Protein AF-A0A966DQ21-F1 (afdb_monomer)

Sequence (243 aa):
MKRRDITISKALYLSGLSLMLLGLPTSRFLMSISQFLLLGAWVIYGIEQIAASGIKPGLMWPLRVVENRFGCFFRQREAIIFILIFLLHGIGLLWTSDLPFGLHDLRIKLPLLLLPIVFSTLPALNQKTFNTLLFIYLFALLAASAECIYILFTENITDIRDISTHISHVRLALNFVAGIFFGGYYLFSGKATLSRWQRIVAGLLSGWFLFFLIFMKSPTGIIVFILTTTILFFIYALKIQQT

Radius of gyration: 21.16 Å; Cα contacts (8 Å, |Δi|>4): 215; chains: 1; bounding box: 54×44×58 Å

Secondary structure (DSSP, 8-state):
------HHHHHHHHHHHHHHHHHHHH-HHHHHHHHHHHHHHHHHHHHHHHHHTTPPP-TTHHHHHHHHHHHHHTT-HHHHHHHHHHHHHHHHGGG-S-HHHHHHHHHHHGGGGHHHHHHHHSPPPPHHHHHHHHHHHHHHHHHHHHHHHHHHHHS--SSGGGG-SSS-HHHHHHHHHHHHHHHHHHHH-TT----HHHHHHHHHHHHHHHHHHHHTT-HHHHHHHHHHHHHHHHHHHHHHHT-

Solvent-accessible surface area (backbone atoms only — not comparable to full-atom values): 13153 Å² total; per-residue (Å²): 133,84,76,74,77,58,63,65,30,51,49,34,35,52,50,14,50,45,36,30,36,37,10,73,50,47,26,66,67,43,32,51,55,14,52,53,35,37,50,49,16,50,53,46,41,35,50,52,53,42,53,72,70,69,56,74,89,54,92,63,42,67,58,50,36,50,51,56,50,51,56,55,37,76,70,36,70,70,40,47,53,58,49,50,57,53,48,50,55,57,58,51,49,79,77,49,90,57,55,72,61,50,54,51,53,49,60,69,50,53,68,61,56,49,53,47,53,45,69,66,65,45,83,82,78,53,71,68,59,49,52,52,43,51,50,47,29,49,51,23,45,50,51,37,53,50,51,32,52,52,43,62,76,73,47,94,73,91,52,74,58,65,45,44,78,62,45,54,47,66,60,44,26,46,46,28,45,51,40,28,53,59,19,44,46,50,68,72,38,88,82,54,94,62,56,75,65,57,34,50,52,30,44,53,51,18,54,51,29,53,51,49,41,60,71,51,68,40,64,69,28,53,51,52,43,53,52,52,52,52,52,53,48,50,55,52,56,55,51,60,77,75,109

Structure (mmCIF, N/CA/C/O backbone):
data_AF-A0A966DQ21-F1
#
_entry.id   AF-A0A966DQ21-F1
#
loop_
_atom_site.group_PDB
_atom_site.id
_atom_site.type_symbol
_atom_site.label_atom_id
_atom_site.label_alt_id
_atom_site.label_comp_id
_atom_site.label_asym_id
_atom_site.label_entity_id
_atom_site.label_seq_id
_atom_site.pdbx_PDB_ins_code
_atom_site.Cartn_x
_atom_site.Cartn_y
_atom_site.Cartn_z
_atom_site.occupancy
_atom_site.B_iso_or_equiv
_atom_site.auth_seq_id
_atom_site.auth_comp_id
_atom_site.auth_asym_id
_atom_site.auth_atom_id
_atom_site.pdbx_PDB_model_num
ATOM 1 N N . MET A 1 1 ? -26.097 9.821 15.724 1.00 35.94 1 MET A N 1
ATOM 2 C CA . MET A 1 1 ? -24.934 10.117 16.593 1.00 35.94 1 MET A CA 1
ATOM 3 C C . MET A 1 1 ? -23.742 10.480 15.710 1.00 35.94 1 MET A C 1
ATOM 5 O O . MET A 1 1 ? -23.156 9.606 15.083 1.00 35.94 1 MET A O 1
ATOM 9 N N . LYS A 1 2 ? -23.469 11.777 15.536 1.00 36.12 2 LYS A N 1
ATOM 10 C CA . LYS A 1 2 ? -22.462 12.302 14.600 1.00 36.12 2 LYS A CA 1
ATOM 11 C C . LYS A 1 2 ? -21.068 12.007 15.174 1.00 36.12 2 LYS A C 1
ATOM 13 O O . LYS A 1 2 ? -20.626 12.715 16.072 1.00 36.12 2 LYS A O 1
ATOM 18 N N . ARG A 1 3 ? -20.428 10.917 14.719 1.00 49.62 3 ARG A N 1
ATOM 19 C CA . ARG A 1 3 ? -19.008 10.607 14.977 1.00 49.62 3 ARG A CA 1
ATOM 20 C C . ARG A 1 3 ? -18.228 11.878 14.641 1.00 49.62 3 ARG A C 1
ATOM 22 O O . ARG A 1 3 ? -18.167 12.234 13.469 1.00 49.62 3 ARG A O 1
ATOM 29 N N . ARG A 1 4 ? -17.719 12.606 15.643 1.00 46.94 4 ARG A N 1
ATOM 30 C CA . ARG A 1 4 ? -16.747 13.676 15.393 1.00 46.94 4 ARG A CA 1
ATOM 31 C C . ARG A 1 4 ? -15.611 13.021 14.626 1.00 46.94 4 ARG A C 1
ATOM 33 O O . ARG A 1 4 ? -14.995 12.100 15.151 1.00 46.94 4 ARG A O 1
ATOM 40 N N . ASP A 1 5 ? -15.435 13.430 13.373 1.00 53.59 5 ASP A N 1
ATOM 41 C CA . ASP A 1 5 ? -14.286 13.071 12.556 1.00 53.59 5 ASP A CA 1
ATOM 42 C C . ASP A 1 5 ? -13.044 13.350 13.382 1.00 53.59 5 ASP A C 1
ATOM 44 O O . ASP A 1 5 ? -12.759 14.499 13.720 1.00 53.59 5 ASP A O 1
ATOM 48 N N . ILE A 1 6 ? -12.359 12.287 13.777 1.00 56.72 6 ILE A N 1
ATOM 49 C CA . ILE A 1 6 ? -11.185 12.439 14.599 1.00 56.72 6 ILE A CA 1
ATOM 50 C C . ILE A 1 6 ? -10.039 12.784 13.653 1.00 56.72 6 ILE A C 1
ATOM 52 O O . ILE A 1 6 ? -9.584 11.967 12.851 1.00 56.72 6 ILE A O 1
ATOM 56 N N . THR A 1 7 ? -9.709 14.073 13.627 1.00 73.12 7 THR A N 1
ATOM 57 C CA . THR A 1 7 ? -8.974 14.703 12.527 1.00 73.12 7 THR A CA 1
ATOM 58 C C . THR A 1 7 ? -7.549 14.168 12.389 1.00 73.12 7 THR A C 1
ATOM 60 O O . THR A 1 7 ? -7.063 14.033 11.268 1.00 73.12 7 THR A O 1
ATOM 63 N N . ILE A 1 8 ? -6.893 13.827 13.505 1.00 85.94 8 ILE A N 1
ATOM 64 C CA . ILE A 1 8 ? -5.471 13.454 13.528 1.00 85.94 8 ILE A CA 1
ATOM 65 C C . ILE A 1 8 ? -5.273 12.029 13.008 1.00 85.94 8 ILE A C 1
ATOM 67 O O . ILE A 1 8 ? -4.511 11.837 12.058 1.00 85.94 8 ILE A O 1
ATOM 71 N N . SER A 1 9 ? -5.985 11.036 13.557 1.00 87.81 9 SER A N 1
ATOM 72 C CA . SER A 1 9 ? -5.897 9.659 13.049 1.00 87.81 9 SER A CA 1
ATOM 73 C C . SER A 1 9 ? -6.301 9.553 11.583 1.00 87.81 9 SER A C 1
ATOM 75 O O . SER A 1 9 ? -5.647 8.848 10.817 1.00 87.81 9 SER A O 1
ATOM 77 N N . LYS A 1 10 ? -7.329 10.297 11.160 1.00 89.19 10 LYS A N 1
ATOM 78 C CA . LYS A 1 10 ? -7.761 10.346 9.760 1.00 89.19 10 LYS A CA 1
ATOM 79 C C . LYS A 1 10 ? -6.681 10.940 8.859 1.00 89.19 10 LYS A C 1
ATOM 81 O O . LYS A 1 10 ? -6.412 10.374 7.804 1.00 89.19 10 LYS A O 1
ATOM 86 N N . ALA A 1 11 ? -6.045 12.040 9.262 1.00 90.81 11 ALA A N 1
ATOM 87 C CA . ALA A 1 11 ? -4.958 12.643 8.494 1.00 90.81 11 ALA A CA 1
ATOM 88 C C . ALA A 1 11 ? -3.767 11.683 8.347 1.00 90.81 11 ALA A C 1
ATOM 90 O O . ALA A 1 11 ? -3.291 11.487 7.232 1.00 90.81 11 ALA A O 1
ATOM 91 N N . LEU A 1 12 ? -3.349 11.032 9.439 1.00 93.19 12 LEU A N 1
ATOM 92 C CA . LEU A 1 12 ? -2.267 10.039 9.428 1.00 93.19 12 LEU A CA 1
ATOM 93 C C . LEU A 1 12 ? -2.613 8.797 8.608 1.00 93.19 12 LEU A C 1
ATOM 95 O O . LEU A 1 12 ? -1.764 8.259 7.903 1.00 93.19 12 LEU A O 1
ATOM 99 N N . TYR A 1 13 ? -3.865 8.350 8.669 1.00 94.00 13 TYR A N 1
ATOM 100 C CA . TYR A 1 13 ? -4.326 7.222 7.873 1.00 94.00 13 TYR A CA 1
ATOM 101 C C . TYR A 1 13 ? -4.254 7.546 6.377 1.00 94.00 13 TYR A C 1
ATOM 103 O O . TYR A 1 13 ? -3.700 6.772 5.599 1.00 94.00 13 TYR A O 1
ATOM 111 N N . LEU A 1 14 ? -4.758 8.715 5.969 1.00 94.44 14 LEU A N 1
ATOM 112 C CA . LEU A 1 14 ? -4.756 9.127 4.566 1.00 94.44 14 LEU A CA 1
ATOM 113 C C . LEU A 1 14 ? -3.355 9.445 4.041 1.00 94.44 14 LEU A C 1
ATOM 115 O O . LEU A 1 14 ? -3.054 9.090 2.900 1.00 94.44 14 LEU A O 1
ATOM 119 N N . SER A 1 15 ? -2.493 10.070 4.845 1.00 94.62 15 SER A N 1
ATOM 120 C CA . SER A 1 15 ? -1.096 10.299 4.466 1.00 94.62 15 SER A CA 1
ATOM 121 C C . SER A 1 15 ? -0.330 8.982 4.373 1.00 94.62 15 SER A C 1
ATOM 123 O O . SER A 1 15 ? 0.357 8.758 3.380 1.00 94.62 15 SER A O 1
ATOM 125 N N . GLY A 1 16 ? -0.532 8.068 5.328 1.00 95.75 16 GLY A N 1
ATOM 126 C CA . GLY A 1 16 ? 0.014 6.715 5.300 1.00 95.75 16 GLY A CA 1
ATOM 127 C C . GLY A 1 16 ? -0.393 5.965 4.033 1.00 95.75 16 GLY A C 1
ATOM 128 O O . GLY A 1 16 ? 0.474 5.469 3.320 1.00 95.75 16 GLY A O 1
ATOM 129 N N . LEU A 1 17 ? -1.683 5.949 3.681 1.00 95.81 17 LEU A N 1
ATOM 130 C CA . LEU A 1 17 ? -2.160 5.303 2.453 1.00 95.81 17 LEU A CA 1
ATOM 131 C C . LEU A 1 17 ? -1.612 5.961 1.186 1.00 95.81 17 LEU A C 1
ATOM 133 O O . LEU A 1 17 ? -1.192 5.259 0.270 1.00 95.81 17 LEU A O 1
ATOM 137 N N . SER A 1 18 ? -1.587 7.292 1.134 1.00 96.56 18 SER A N 1
ATOM 138 C CA . SER A 1 18 ? -1.033 8.019 -0.013 1.00 96.56 18 SER A CA 1
ATOM 139 C C . SER A 1 18 ? 0.439 7.664 -0.210 1.00 96.56 18 SER A C 1
ATOM 141 O O . SER A 1 18 ? 0.853 7.340 -1.319 1.00 96.56 18 SER A O 1
ATOM 143 N N . LEU A 1 19 ? 1.211 7.633 0.878 1.00 96.50 19 LEU A N 1
ATOM 144 C CA . LEU A 1 19 ? 2.624 7.278 0.856 1.00 96.50 19 LEU A CA 1
ATOM 145 C C . LEU A 1 19 ? 2.852 5.802 0.493 1.00 96.50 19 LEU A C 1
ATOM 147 O O . LEU A 1 19 ? 3.807 5.502 -0.218 1.00 96.50 19 LEU A O 1
ATOM 151 N N . MET A 1 20 ? 1.958 4.893 0.910 1.00 95.88 20 MET A N 1
ATOM 152 C CA . MET A 1 20 ? 1.997 3.482 0.496 1.00 95.88 20 MET A CA 1
ATOM 153 C C . MET A 1 20 ? 1.877 3.380 -1.020 1.00 95.88 20 MET A C 1
ATOM 155 O O . MET A 1 20 ? 2.682 2.724 -1.672 1.00 95.88 20 MET A O 1
ATOM 159 N N . LEU A 1 21 ? 0.865 4.046 -1.578 1.00 96.44 21 LEU A N 1
ATOM 160 C CA . LEU A 1 21 ? 0.560 4.005 -3.003 1.00 96.44 21 LEU A CA 1
ATOM 161 C C . LEU A 1 21 ? 1.641 4.683 -3.844 1.00 96.44 21 LEU A C 1
ATOM 163 O O . LEU A 1 21 ? 1.944 4.196 -4.928 1.00 96.44 21 LEU A O 1
ATOM 167 N N . LEU A 1 22 ? 2.264 5.746 -3.330 1.00 96.00 22 LEU A N 1
ATOM 168 C CA . LEU A 1 22 ? 3.465 6.323 -3.931 1.00 96.00 22 LEU A CA 1
ATOM 169 C C . LEU A 1 22 ? 4.633 5.329 -3.900 1.00 96.00 22 LEU A C 1
ATOM 171 O O . LEU A 1 22 ? 5.311 5.152 -4.907 1.00 96.00 22 LEU A O 1
ATOM 175 N N . GLY A 1 23 ? 4.857 4.668 -2.761 1.00 94.12 23 GLY A N 1
ATOM 176 C CA . GLY A 1 23 ? 5.997 3.780 -2.534 1.00 94.12 23 GLY A CA 1
ATOM 177 C C . GLY A 1 23 ? 5.935 2.447 -3.273 1.00 94.12 23 GLY A C 1
ATOM 178 O O . GLY A 1 23 ? 6.975 1.938 -3.677 1.00 94.12 23 GLY A O 1
ATOM 179 N N . LEU A 1 24 ? 4.741 1.886 -3.483 1.00 93.31 24 LEU A N 1
ATOM 180 C CA . LEU A 1 24 ? 4.554 0.579 -4.126 1.00 93.31 24 LEU A CA 1
ATOM 181 C C . LEU A 1 24 ? 5.298 0.427 -5.470 1.00 93.31 24 LEU A C 1
ATOM 183 O O . LEU A 1 24 ? 5.966 -0.599 -5.645 1.00 93.31 24 LEU A O 1
ATOM 187 N N . PRO A 1 25 ? 5.209 1.396 -6.403 1.00 93.62 25 PRO A N 1
ATOM 188 C CA . PRO A 1 25 ? 5.962 1.346 -7.652 1.00 93.62 25 PRO A CA 1
ATOM 189 C C . PRO A 1 25 ? 7.329 2.039 -7.601 1.00 93.62 25 PRO A C 1
ATOM 191 O O . PRO A 1 25 ? 8.164 1.736 -8.446 1.00 93.62 25 PRO A O 1
ATOM 194 N N . THR A 1 26 ? 7.572 2.948 -6.649 1.00 91.44 26 THR A N 1
ATOM 195 C CA . THR A 1 26 ? 8.783 3.795 -6.655 1.00 91.44 26 THR A CA 1
ATOM 196 C C . THR A 1 26 ? 9.863 3.348 -5.678 1.00 91.44 26 THR A C 1
ATOM 198 O O . THR A 1 26 ? 11.032 3.395 -6.024 1.00 91.44 26 THR A O 1
ATOM 201 N N . SER A 1 27 ? 9.538 2.933 -4.446 1.00 91.56 27 SER A N 1
ATOM 202 C CA . SER A 1 27 ? 10.560 2.717 -3.415 1.00 91.56 27 SER A CA 1
ATOM 203 C C . SER A 1 27 ? 10.097 1.873 -2.227 1.00 91.56 27 SER A C 1
ATOM 205 O O . SER A 1 27 ? 9.122 2.182 -1.536 1.00 91.56 27 SER A O 1
ATOM 207 N N . ARG A 1 28 ? 10.906 0.855 -1.891 1.00 89.62 28 ARG A N 1
ATOM 208 C CA . ARG A 1 28 ? 10.725 0.018 -0.686 1.00 89.62 28 ARG A CA 1
ATOM 209 C C . ARG A 1 28 ? 10.833 0.829 0.608 1.00 89.62 28 ARG A C 1
ATOM 211 O O . ARG A 1 28 ? 10.164 0.512 1.589 1.00 89.62 28 ARG A O 1
ATOM 218 N N . PHE A 1 29 ? 11.662 1.872 0.613 1.00 90.69 29 PHE A N 1
ATOM 219 C CA . PHE A 1 29 ? 11.838 2.749 1.770 1.00 90.69 29 PHE A CA 1
ATOM 220 C C . PHE A 1 29 ? 10.550 3.517 2.081 1.00 90.69 29 PHE A C 1
ATOM 222 O O . PHE A 1 29 ? 10.094 3.545 3.224 1.00 90.69 29 PHE A O 1
ATOM 229 N N . LEU A 1 30 ? 9.908 4.056 1.043 1.00 93.25 30 LEU A N 1
ATOM 230 C CA . LEU A 1 30 ? 8.668 4.813 1.172 1.00 93.25 30 LEU A CA 1
ATOM 231 C C . LEU A 1 30 ? 7.505 3.923 1.649 1.00 93.25 30 LEU A C 1
ATOM 233 O O . LEU A 1 30 ? 6.714 4.337 2.499 1.00 93.25 30 LEU A O 1
ATOM 237 N N . MET A 1 31 ? 7.461 2.665 1.187 1.00 92.00 31 MET A N 1
ATOM 238 C CA . MET A 1 31 ? 6.536 1.652 1.715 1.00 92.00 31 MET A CA 1
ATOM 239 C C . MET A 1 31 ? 6.743 1.408 3.217 1.00 92.00 31 MET A C 1
ATOM 241 O O . MET A 1 31 ? 5.767 1.327 3.958 1.00 92.00 31 MET A O 1
ATOM 245 N N . SER A 1 32 ? 7.992 1.319 3.680 1.00 91.81 32 SER A N 1
ATOM 246 C CA . SER A 1 32 ? 8.303 1.103 5.101 1.00 91.81 32 SER A CA 1
ATOM 247 C C . SER A 1 32 ? 7.833 2.276 5.969 1.00 91.81 32 SER A C 1
ATOM 249 O O . SER A 1 32 ? 7.099 2.076 6.937 1.00 91.81 32 SER A O 1
ATOM 251 N N . ILE A 1 33 ? 8.147 3.519 5.578 1.00 94.50 33 ILE A N 1
ATOM 252 C CA . ILE A 1 33 ? 7.669 4.720 6.289 1.00 94.50 33 ILE A CA 1
ATOM 253 C C . ILE A 1 33 ? 6.138 4.740 6.344 1.00 94.50 33 ILE A C 1
ATOM 255 O O . ILE A 1 33 ? 5.546 5.027 7.385 1.00 94.50 33 ILE A O 1
ATOM 259 N N . SER A 1 34 ? 5.489 4.395 5.233 1.00 95.12 34 SER A N 1
ATOM 260 C CA . SER A 1 34 ? 4.037 4.297 5.171 1.00 95.12 34 SER A CA 1
ATOM 261 C C . SER A 1 34 ? 3.474 3.269 6.162 1.00 95.12 34 SER A C 1
ATOM 263 O O . SER A 1 34 ? 2.500 3.571 6.852 1.00 95.12 34 SER A O 1
ATOM 265 N N . GLN A 1 35 ? 4.090 2.091 6.301 1.00 93.69 35 GLN A N 1
ATOM 266 C CA . GLN A 1 35 ? 3.659 1.086 7.281 1.00 93.69 35 GLN A CA 1
ATOM 267 C C . GLN A 1 35 ? 3.722 1.626 8.715 1.00 93.69 35 GLN A C 1
ATOM 269 O O . GLN A 1 35 ? 2.780 1.414 9.479 1.00 93.69 35 GLN A O 1
ATOM 274 N N . PHE A 1 36 ? 4.767 2.381 9.070 1.00 93.31 36 PHE A N 1
ATOM 275 C CA . PHE A 1 36 ? 4.859 3.028 10.384 1.00 93.31 36 PHE A CA 1
ATOM 276 C C . PHE A 1 36 ? 3.804 4.123 10.582 1.00 93.31 36 PHE A C 1
ATOM 278 O O . PHE A 1 36 ? 3.190 4.190 11.647 1.00 93.31 36 PHE A O 1
ATOM 285 N N . LEU A 1 37 ? 3.533 4.942 9.562 1.00 94.50 37 LEU A N 1
ATOM 286 C CA . LEU A 1 37 ? 2.458 5.943 9.596 1.00 94.50 37 LEU A CA 1
ATOM 287 C C . LEU A 1 37 ? 1.084 5.295 9.787 1.00 94.50 37 LEU A C 1
ATOM 289 O O . LEU A 1 37 ? 0.294 5.757 10.607 1.00 94.50 37 LEU A O 1
ATOM 293 N N . LEU A 1 38 ? 0.808 4.207 9.065 1.00 94.31 38 LEU A N 1
ATOM 294 C CA . LEU A 1 38 ? -0.437 3.449 9.177 1.00 94.31 38 LEU A CA 1
ATOM 295 C C . LEU A 1 38 ? -0.572 2.773 10.547 1.00 94.31 38 LEU A C 1
ATOM 297 O O . LEU A 1 38 ? -1.663 2.778 11.117 1.00 94.31 38 LEU A O 1
ATOM 301 N N . LEU A 1 39 ? 0.523 2.251 11.108 1.00 92.25 39 LEU A N 1
ATOM 302 C CA . LEU A 1 39 ? 0.557 1.744 12.481 1.00 92.25 39 LEU A CA 1
ATOM 303 C C . LEU A 1 39 ? 0.260 2.860 13.491 1.00 92.25 39 LEU A C 1
ATOM 305 O O . LEU A 1 39 ? -0.567 2.681 14.382 1.00 92.25 39 LEU A O 1
ATOM 309 N N . GLY A 1 40 ? 0.875 4.033 13.328 1.00 92.06 40 GLY A N 1
ATOM 310 C CA . GLY A 1 40 ? 0.610 5.206 14.162 1.00 92.06 40 GLY A CA 1
ATOM 311 C C . GLY A 1 40 ? -0.847 5.662 14.074 1.00 92.06 40 GLY A C 1
ATOM 312 O O . GLY A 1 40 ? -1.496 5.868 15.100 1.00 92.06 40 GLY A O 1
ATOM 313 N N . ALA A 1 41 ? -1.402 5.731 12.862 1.00 92.81 41 ALA A N 1
ATOM 314 C CA . ALA A 1 41 ? -2.811 6.034 12.630 1.00 92.81 41 ALA A CA 1
ATOM 315 C C . ALA A 1 41 ? -3.730 5.011 13.310 1.00 92.81 41 ALA A C 1
ATOM 317 O O . ALA A 1 41 ? -4.730 5.381 13.927 1.00 92.81 41 ALA A O 1
ATOM 318 N N . TRP A 1 42 ? -3.370 3.726 13.241 1.00 90.81 42 TRP A N 1
ATOM 319 C CA . TRP A 1 42 ? -4.082 2.649 13.914 1.00 90.81 42 TRP A CA 1
ATOM 320 C C . TRP A 1 42 ? -4.067 2.833 15.433 1.00 90.81 42 TRP A C 1
ATOM 322 O O . TRP A 1 42 ? -5.137 2.817 16.037 1.00 90.81 42 TRP A O 1
ATOM 332 N N . VAL A 1 43 ? -2.911 3.088 16.051 1.00 90.00 43 VAL A N 1
ATOM 333 C CA . VAL A 1 43 ? -2.807 3.317 17.504 1.00 90.00 43 VAL A CA 1
ATOM 334 C C . VAL A 1 43 ? -3.619 4.543 17.931 1.00 90.00 43 VAL A C 1
ATOM 336 O O . VAL A 1 43 ? -4.459 4.440 18.826 1.00 90.00 43 VAL A O 1
ATOM 339 N N . ILE A 1 44 ? -3.433 5.681 17.257 1.00 89.69 44 ILE A N 1
ATOM 340 C CA . ILE A 1 44 ? -4.098 6.947 17.600 1.00 89.69 44 ILE A CA 1
ATOM 341 C C . ILE A 1 44 ? -5.616 6.826 17.452 1.00 89.69 44 ILE A C 1
ATOM 343 O O . ILE A 1 44 ? -6.349 7.237 18.346 1.00 89.69 44 ILE A O 1
ATOM 347 N N . TYR A 1 45 ? -6.108 6.171 16.400 1.00 89.06 45 TYR A N 1
ATOM 348 C CA . TYR A 1 45 ? -7.543 5.920 16.257 1.00 89.06 45 TYR A CA 1
ATOM 349 C C . TYR A 1 45 ? -8.110 5.087 17.422 1.00 89.06 45 TYR A C 1
ATOM 351 O O . TYR A 1 45 ? -9.228 5.325 17.877 1.00 89.06 45 TYR A O 1
ATOM 359 N N . GLY A 1 46 ? -7.346 4.118 17.943 1.00 87.06 46 GLY A N 1
ATOM 360 C CA . GLY A 1 46 ? -7.758 3.314 19.100 1.00 87.06 46 GLY A CA 1
ATOM 361 C C . GLY A 1 46 ? -7.834 4.134 20.389 1.00 87.06 46 GLY A C 1
ATOM 362 O O . GLY A 1 46 ? -8.803 4.019 21.140 1.00 87.06 46 GLY A O 1
ATOM 363 N N . ILE A 1 47 ? -6.844 5.001 20.601 1.00 86.38 47 ILE A N 1
ATOM 364 C CA . ILE A 1 47 ? -6.797 5.981 21.692 1.00 86.38 47 ILE A CA 1
ATOM 365 C C . ILE A 1 47 ? -8.030 6.884 21.660 1.00 86.38 47 ILE A C 1
ATOM 367 O O . ILE A 1 47 ? -8.742 7.023 22.656 1.00 86.38 47 ILE A O 1
ATOM 371 N N . GLU A 1 48 ? -8.303 7.473 20.502 1.00 85.00 48 GLU A N 1
ATOM 372 C CA . GLU A 1 48 ? -9.405 8.403 20.312 1.00 85.00 48 GLU A CA 1
ATOM 373 C C . GLU A 1 48 ? -10.768 7.723 20.516 1.00 85.00 48 GLU A C 1
ATOM 375 O O . GLU A 1 48 ? -11.674 8.308 21.111 1.00 85.00 48 GLU A O 1
ATOM 380 N N . GLN A 1 49 ? -10.911 6.466 20.082 1.00 83.56 49 GLN A N 1
ATOM 381 C CA . GLN A 1 49 ? -12.126 5.678 20.284 1.00 83.56 49 GLN A CA 1
ATOM 382 C C . GLN A 1 49 ? -12.402 5.412 21.771 1.00 83.56 49 GLN A C 1
ATOM 384 O O . GLN A 1 49 ? -13.547 5.521 22.212 1.00 83.56 49 GLN A O 1
ATOM 389 N N . ILE A 1 50 ? -11.369 5.096 22.557 1.00 83.62 50 ILE A N 1
ATOM 390 C CA . ILE A 1 50 ? -11.518 4.875 24.000 1.00 83.62 50 ILE A CA 1
ATOM 391 C C . ILE A 1 50 ? -11.757 6.181 24.744 1.00 83.62 50 ILE A C 1
ATOM 393 O O . ILE A 1 50 ? -12.631 6.227 25.610 1.00 83.62 50 ILE A O 1
ATOM 397 N N . ALA A 1 51 ? -11.064 7.256 24.378 1.00 82.25 51 ALA A N 1
ATOM 398 C CA . ALA A 1 51 ? -11.338 8.577 24.930 1.00 82.25 51 ALA A CA 1
ATOM 399 C C . ALA A 1 51 ? -12.804 8.989 24.687 1.00 82.25 51 ALA A C 1
ATOM 401 O O . ALA A 1 51 ? -13.473 9.480 25.596 1.00 82.25 51 ALA A O 1
ATOM 402 N N . ALA A 1 52 ? -13.345 8.702 23.496 1.00 81.25 52 ALA A N 1
ATOM 403 C CA . ALA A 1 52 ? -14.746 8.958 23.164 1.00 81.25 52 ALA A CA 1
ATOM 404 C C . ALA A 1 52 ? -15.743 8.076 23.941 1.00 81.25 52 ALA A C 1
ATOM 406 O O . ALA A 1 52 ? -16.888 8.480 24.125 1.00 81.25 52 ALA A O 1
ATOM 407 N N . SER A 1 53 ? -15.326 6.899 24.421 1.00 80.12 53 SER A N 1
ATOM 408 C CA . SER A 1 53 ? -16.160 6.015 25.253 1.00 80.12 53 SER A CA 1
ATOM 409 C C . SER A 1 53 ? -16.312 6.481 26.711 1.00 80.12 53 SER A C 1
ATOM 411 O O . SER A 1 53 ? -17.017 5.844 27.487 1.00 80.12 53 SER A O 1
ATOM 413 N N . GLY A 1 54 ? -15.671 7.594 27.094 1.00 77.38 54 GLY A N 1
ATOM 414 C CA . GLY A 1 54 ? -15.751 8.168 28.443 1.00 77.38 54 GLY A CA 1
ATOM 415 C C . GLY A 1 54 ? -14.818 7.514 29.469 1.00 77.38 54 GLY A C 1
ATOM 416 O O . GLY A 1 54 ? -14.852 7.867 30.649 1.00 77.38 54 GLY A O 1
ATOM 417 N N . ILE A 1 55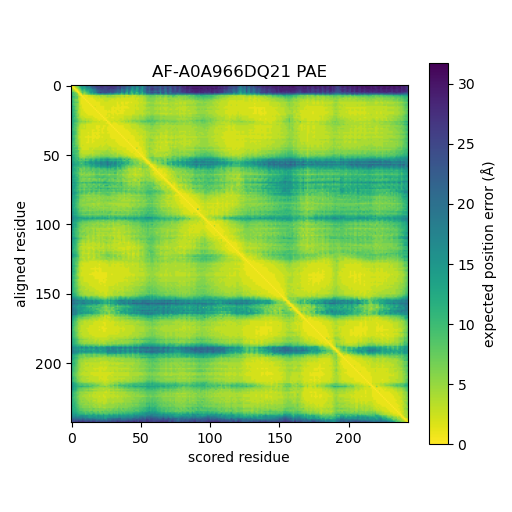 ? -13.960 6.582 29.042 1.00 76.75 55 ILE A N 1
ATOM 418 C CA . ILE A 1 55 ? -12.968 5.935 29.907 1.00 76.75 55 ILE A CA 1
ATOM 419 C C . ILE A 1 55 ? -11.833 6.926 30.195 1.00 76.75 55 ILE A C 1
ATOM 421 O O . ILE A 1 55 ? -11.113 7.345 29.287 1.00 76.75 55 ILE A O 1
ATOM 425 N N . LYS A 1 56 ? -11.652 7.277 31.474 1.00 77.69 56 LYS A N 1
ATOM 426 C CA . LYS A 1 56 ? -10.572 8.170 31.917 1.00 77.69 56 LYS A CA 1
ATOM 427 C C . LYS A 1 56 ? -9.189 7.533 31.683 1.00 77.69 56 LYS A C 1
ATOM 429 O O . LYS A 1 56 ? -9.048 6.319 31.862 1.00 77.69 56 LYS A O 1
ATOM 434 N N . PRO A 1 57 ? -8.169 8.325 31.311 1.00 79.94 57 PRO A N 1
ATOM 435 C CA . PRO A 1 57 ? -6.799 7.835 31.212 1.00 79.94 57 PRO A CA 1
ATOM 436 C C . PRO A 1 57 ? -6.293 7.375 32.589 1.00 79.94 57 PRO A C 1
ATOM 438 O O . PRO A 1 57 ? -6.488 8.053 33.594 1.00 79.94 57 PRO A O 1
ATOM 441 N N . GLY A 1 58 ? -5.667 6.199 32.626 1.00 81.19 58 GLY A N 1
ATOM 442 C CA . GLY A 1 58 ? -5.124 5.552 33.823 1.00 81.19 58 GLY A CA 1
ATOM 443 C C . GLY A 1 58 ? -4.177 4.411 33.439 1.00 81.19 58 GLY A C 1
ATOM 444 O O . GLY A 1 58 ? -3.970 4.160 32.254 1.00 81.19 58 GLY A O 1
ATOM 445 N N . LEU A 1 59 ? -3.620 3.689 34.416 1.00 81.69 59 LEU A N 1
ATOM 446 C CA . LEU A 1 59 ? -2.582 2.671 34.168 1.00 81.69 59 LEU A CA 1
ATOM 447 C C . LEU A 1 59 ? -3.026 1.558 33.196 1.00 81.69 59 LEU A C 1
ATOM 449 O O . LEU A 1 59 ? -2.254 1.125 32.348 1.00 81.69 59 LEU A O 1
ATOM 453 N N . MET A 1 60 ? -4.289 1.128 33.277 1.00 81.06 60 MET A N 1
ATOM 454 C CA . MET A 1 60 ? -4.850 0.074 32.413 1.00 81.06 60 MET A CA 1
ATOM 455 C C . MET A 1 60 ? -5.300 0.571 31.035 1.00 81.06 60 MET A C 1
ATOM 457 O O . MET A 1 60 ? -5.793 -0.206 30.218 1.00 81.06 60 MET A O 1
ATOM 461 N N . TRP A 1 61 ? -5.192 1.867 30.767 1.00 82.81 61 TRP A N 1
ATOM 462 C CA . TRP A 1 61 ? -5.735 2.460 29.553 1.00 82.81 61 TRP A CA 1
ATOM 463 C C . TRP A 1 61 ? -5.068 1.931 28.266 1.00 82.81 61 TRP A C 1
ATOM 465 O O . TRP A 1 61 ? -5.811 1.565 27.354 1.00 82.81 61 TRP A O 1
ATOM 475 N N . PRO A 1 62 ? -3.730 1.749 28.188 1.00 82.19 62 PRO A N 1
ATOM 476 C CA . PRO A 1 62 ? -3.093 1.136 27.019 1.00 82.19 62 PRO A CA 1
ATOM 477 C C . PRO A 1 62 ? -3.563 -0.302 26.759 1.00 82.19 62 PRO A C 1
ATOM 479 O O . PRO A 1 62 ? -3.824 -0.668 25.616 1.00 82.19 62 PRO A O 1
ATOM 482 N N . LEU A 1 63 ? -3.738 -1.100 27.819 1.00 82.88 63 LEU A N 1
ATOM 483 C CA . LEU A 1 63 ? -4.240 -2.476 27.722 1.00 82.88 63 LEU A CA 1
ATOM 484 C C . LEU A 1 63 ? -5.647 -2.510 27.113 1.00 82.88 63 LEU A C 1
ATOM 486 O O . LEU A 1 63 ? -5.908 -3.305 26.214 1.00 82.88 63 LEU A O 1
ATOM 490 N N . ARG A 1 64 ? -6.525 -1.586 27.524 1.00 81.31 64 ARG A N 1
ATOM 491 C CA . ARG A 1 64 ? -7.884 -1.472 26.973 1.00 81.31 64 ARG A CA 1
ATOM 492 C C . ARG A 1 64 ? -7.895 -1.054 25.501 1.00 81.31 64 ARG A C 1
ATOM 494 O O . ARG A 1 64 ? -8.730 -1.549 24.746 1.00 81.31 64 ARG A O 1
ATOM 501 N N . VAL A 1 65 ? -6.979 -0.170 25.078 1.00 82.56 65 VAL A N 1
ATOM 502 C CA . VAL A 1 65 ? -6.811 0.208 23.654 1.00 82.56 65 VAL A CA 1
ATOM 503 C C . VAL A 1 65 ? -6.525 -1.034 22.829 1.00 82.56 65 VAL A C 1
ATOM 505 O O . VAL A 1 65 ? -7.200 -1.281 21.832 1.00 82.56 65 VAL A O 1
ATOM 508 N N . VAL A 1 66 ? -5.562 -1.834 23.273 1.00 82.25 66 VAL A N 1
ATOM 509 C CA . VAL A 1 66 ? -5.163 -3.066 22.598 1.00 82.25 66 VAL A CA 1
ATOM 510 C C . VAL A 1 66 ? -6.325 -4.063 22.561 1.00 82.25 66 VAL A C 1
ATOM 512 O O . VAL A 1 66 ? -6.702 -4.511 21.479 1.00 82.25 66 VAL A O 1
ATOM 515 N N . GLU A 1 67 ? -6.954 -4.341 23.703 1.00 83.25 67 GLU A N 1
ATOM 516 C CA . GLU A 1 67 ? -8.069 -5.289 23.827 1.00 83.25 67 GLU A CA 1
ATOM 517 C C . GLU A 1 67 ? -9.229 -4.962 22.873 1.00 83.25 67 GLU A C 1
ATOM 519 O O . GLU A 1 67 ? -9.660 -5.812 22.091 1.00 83.25 67 GLU A O 1
ATOM 524 N N . ASN A 1 68 ? -9.683 -3.705 22.852 1.00 82.00 68 ASN A N 1
ATOM 525 C CA . ASN A 1 68 ? -10.769 -3.274 21.973 1.00 82.00 68 ASN A CA 1
ATOM 526 C C . ASN A 1 68 ? -10.411 -3.436 20.481 1.00 82.00 68 ASN A C 1
ATOM 528 O O . ASN A 1 68 ? -11.251 -3.824 19.662 1.00 82.00 68 ASN A O 1
ATOM 532 N N . ARG A 1 69 ? -9.156 -3.163 20.103 1.00 81.69 69 ARG A N 1
ATOM 533 C CA . ARG A 1 69 ? -8.722 -3.252 18.702 1.00 81.69 69 ARG A CA 1
ATOM 534 C C . ARG A 1 69 ? -8.555 -4.683 18.227 1.00 81.69 69 ARG A C 1
ATOM 536 O O . ARG A 1 69 ? -9.015 -4.986 17.125 1.00 81.69 69 ARG A O 1
ATOM 543 N N . PHE A 1 70 ? -7.986 -5.555 19.052 1.00 80.38 70 PHE A N 1
ATOM 544 C CA . PHE A 1 70 ? -7.929 -6.981 18.746 1.00 80.38 70 PHE A CA 1
ATOM 545 C C . PHE A 1 70 ? -9.333 -7.599 18.714 1.00 80.38 70 PHE A C 1
ATOM 547 O O . PHE A 1 70 ? -9.635 -8.352 17.792 1.00 80.38 70 PHE A O 1
ATOM 554 N N . GLY A 1 71 ? -10.244 -7.201 19.608 1.00 75.94 71 GLY A N 1
ATOM 555 C CA . GLY A 1 71 ? -11.644 -7.638 19.562 1.00 75.94 71 GLY A CA 1
ATOM 556 C C . GLY A 1 71 ? -12.369 -7.244 18.266 1.00 75.94 71 GLY A C 1
ATOM 557 O O . GLY A 1 71 ? -13.082 -8.057 17.676 1.00 75.94 71 GLY A O 1
ATOM 558 N N . CYS A 1 72 ? -12.155 -6.019 17.769 1.00 75.44 72 CYS A N 1
ATOM 559 C CA . CYS A 1 72 ? -12.682 -5.596 16.465 1.00 75.44 72 CYS A CA 1
ATOM 560 C C . CYS A 1 72 ? -12.047 -6.370 15.300 1.00 75.44 72 CYS A C 1
ATOM 562 O O . CYS A 1 72 ? -12.732 -6.693 14.331 1.00 75.44 72 CYS A O 1
ATOM 564 N N . PHE A 1 73 ? -10.751 -6.661 15.399 1.00 79.31 73 PHE A N 1
ATOM 565 C CA . PHE A 1 73 ? -9.996 -7.391 14.389 1.00 79.31 73 PHE A CA 1
ATOM 566 C C . PHE A 1 73 ? -10.483 -8.844 14.241 1.00 79.31 73 PHE A C 1
ATOM 568 O O . PHE A 1 73 ? -10.827 -9.265 13.140 1.00 79.31 73 PHE A O 1
ATOM 575 N N . PHE A 1 74 ? -10.609 -9.587 15.347 1.00 81.94 74 PHE A N 1
ATOM 576 C CA . PHE A 1 74 ? -11.069 -10.985 15.340 1.00 81.94 74 PHE A CA 1
ATOM 577 C C . PHE A 1 74 ? -12.539 -11.153 14.936 1.00 81.94 74 PHE A C 1
ATOM 579 O O . PHE A 1 74 ? -12.997 -12.268 14.713 1.00 81.94 74 PHE A O 1
ATOM 586 N N . ARG A 1 75 ? -13.296 -10.061 14.811 1.00 82.75 75 ARG A N 1
ATOM 587 C CA . ARG A 1 75 ? -14.660 -10.104 14.278 1.00 82.75 75 ARG A CA 1
ATOM 588 C C . ARG A 1 75 ? -14.693 -10.157 12.746 1.00 82.75 75 ARG A C 1
ATOM 590 O O . ARG A 1 75 ? -15.730 -10.498 12.185 1.00 82.75 75 ARG A O 1
ATOM 597 N N . GLN A 1 76 ? -13.599 -9.812 12.065 1.00 83.81 76 GLN A N 1
ATOM 598 C CA . GLN A 1 76 ? -13.569 -9.725 10.606 1.00 83.81 76 GLN A CA 1
ATOM 599 C C . GLN A 1 76 ? -13.001 -10.983 9.965 1.00 83.81 76 GLN A C 1
ATOM 601 O O . GLN A 1 76 ? -11.870 -11.393 10.230 1.00 83.81 76 GLN A O 1
ATOM 606 N N . ARG A 1 77 ? -13.797 -11.586 9.081 1.00 82.12 77 ARG A N 1
ATOM 607 C CA . ARG A 1 77 ? -13.482 -12.867 8.444 1.00 82.12 77 ARG A CA 1
ATOM 608 C C . ARG A 1 77 ? -12.258 -12.759 7.538 1.00 82.12 77 ARG A C 1
ATOM 610 O O . ARG A 1 77 ? -11.405 -13.638 7.546 1.00 82.12 77 ARG A O 1
ATOM 617 N N . GLU A 1 78 ? -12.161 -11.669 6.789 1.00 79.94 78 GLU A N 1
ATOM 618 C CA . GLU A 1 78 ? -11.088 -11.382 5.839 1.00 79.94 78 GLU A CA 1
ATOM 619 C C . GLU A 1 78 ? -9.746 -11.257 6.565 1.00 79.94 78 GLU A C 1
ATOM 621 O O . GLU A 1 78 ? -8.758 -11.875 6.180 1.00 79.94 78 GLU A O 1
ATOM 626 N N . ALA A 1 79 ? -9.738 -10.514 7.669 1.00 82.44 79 ALA A N 1
ATOM 627 C CA . ALA A 1 79 ? -8.583 -10.318 8.533 1.00 82.44 79 ALA A CA 1
ATOM 628 C C . ALA A 1 79 ? -8.049 -11.634 9.127 1.00 82.44 79 ALA A C 1
ATOM 630 O O . ALA A 1 79 ? -6.837 -11.867 9.128 1.00 82.44 79 ALA A O 1
ATOM 631 N N . ILE A 1 80 ? -8.945 -12.520 9.577 1.00 86.44 80 ILE A N 1
ATOM 632 C CA . ILE A 1 80 ? -8.571 -13.834 10.116 1.00 86.44 80 ILE A CA 1
ATOM 633 C C . ILE A 1 80 ? -7.881 -14.693 9.052 1.00 86.44 80 ILE A C 1
ATOM 635 O O . ILE A 1 80 ? -6.873 -15.325 9.358 1.00 86.44 80 ILE A O 1
ATOM 639 N N . ILE A 1 81 ? -8.363 -14.689 7.804 1.00 87.88 81 ILE A N 1
ATOM 640 C CA . ILE A 1 81 ? -7.760 -15.481 6.717 1.00 87.88 81 ILE A CA 1
ATOM 641 C C . ILE A 1 81 ? -6.288 -15.100 6.515 1.00 87.88 81 ILE A C 1
ATOM 643 O O . ILE A 1 81 ? -5.436 -15.981 6.413 1.00 87.88 81 ILE A O 1
ATOM 647 N N . PHE A 1 82 ? -5.965 -13.804 6.521 1.00 85.88 82 PHE A N 1
ATOM 648 C CA . PHE A 1 82 ? -4.577 -13.356 6.377 1.00 85.88 82 PHE A CA 1
ATOM 649 C C . PHE A 1 82 ? -3.687 -13.795 7.544 1.00 85.88 82 PHE A C 1
ATOM 651 O O . PHE A 1 82 ? -2.544 -14.195 7.317 1.00 85.88 82 PHE A O 1
ATOM 658 N N . ILE A 1 83 ? -4.206 -13.783 8.776 1.00 88.06 83 ILE A N 1
ATOM 659 C CA . ILE A 1 83 ? -3.471 -14.327 9.924 1.00 88.06 83 ILE A CA 1
ATOM 660 C C . ILE A 1 83 ? -3.279 -15.832 9.787 1.00 88.06 83 ILE A C 1
ATOM 662 O O . ILE A 1 83 ? -2.174 -16.307 10.020 1.00 88.06 83 ILE A O 1
ATOM 666 N N . LEU A 1 84 ? -4.303 -16.582 9.380 1.00 90.31 84 LEU A N 1
ATOM 667 C CA . LEU A 1 84 ? -4.200 -18.033 9.219 1.00 90.31 84 LEU A CA 1
ATOM 668 C C . LEU A 1 84 ? -3.139 -18.418 8.186 1.00 90.31 84 LEU A C 1
ATOM 670 O O . LEU A 1 84 ? -2.374 -19.344 8.431 1.00 90.31 84 LEU A O 1
ATOM 674 N N . ILE A 1 85 ? -3.036 -17.685 7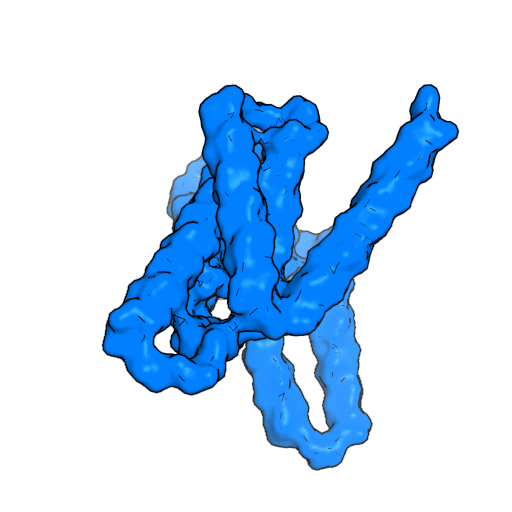.074 1.00 89.50 85 ILE A N 1
ATOM 675 C CA . ILE A 1 85 ? -1.990 -17.912 6.065 1.00 89.50 85 ILE A CA 1
ATOM 676 C C . ILE A 1 85 ? -0.594 -17.684 6.664 1.00 89.50 85 ILE A C 1
ATOM 678 O O . ILE A 1 85 ? 0.320 -18.475 6.431 1.00 89.50 85 ILE A O 1
ATOM 682 N N . PHE A 1 86 ? -0.419 -16.630 7.464 1.00 90.69 86 PHE A N 1
ATOM 683 C CA . PHE A 1 86 ? 0.856 -16.365 8.133 1.00 90.69 86 PHE A CA 1
ATOM 684 C C . PHE A 1 86 ? 1.175 -17.407 9.216 1.00 90.69 86 PHE A C 1
ATOM 686 O O . PHE A 1 86 ? 2.307 -17.880 9.301 1.00 90.69 86 PHE A O 1
ATOM 693 N N . LEU A 1 87 ? 0.181 -17.814 10.010 1.00 9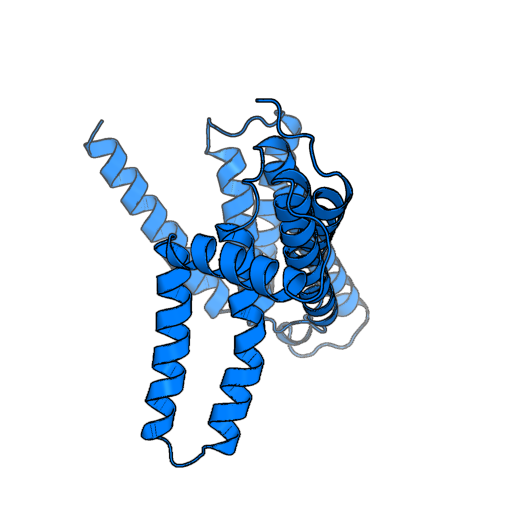1.56 87 LEU A N 1
ATOM 694 C CA . LEU A 1 87 ? 0.331 -18.855 11.028 1.00 91.56 87 LEU A CA 1
ATOM 695 C C . LEU A 1 87 ? 0.648 -20.213 10.407 1.00 91.56 87 LEU A C 1
ATOM 697 O O . LEU A 1 87 ? 1.492 -20.922 10.940 1.00 91.56 87 LEU A O 1
ATOM 701 N N . LEU A 1 88 ? 0.041 -20.557 9.269 1.00 92.81 88 LEU A N 1
ATOM 702 C CA . LEU A 1 88 ? 0.362 -21.775 8.529 1.00 92.81 88 LEU A CA 1
ATOM 703 C C . LEU A 1 88 ? 1.844 -21.803 8.136 1.00 92.81 88 LEU A C 1
ATOM 705 O O . LEU A 1 88 ? 2.496 -22.834 8.272 1.00 92.81 88 LEU A O 1
ATOM 709 N N . HIS A 1 89 ? 2.395 -20.664 7.711 1.00 89.12 89 HIS A N 1
ATOM 710 C CA . HIS A 1 89 ? 3.822 -20.551 7.422 1.00 89.12 89 HIS A CA 1
ATOM 711 C C . HIS A 1 89 ? 4.681 -20.741 8.681 1.00 89.12 89 HIS A C 1
ATOM 713 O O . HIS A 1 89 ? 5.687 -21.443 8.631 1.00 89.12 89 HIS A O 1
ATOM 719 N N . GLY A 1 90 ? 4.248 -20.190 9.820 1.00 90.69 90 GLY A N 1
ATOM 720 C CA . GLY A 1 90 ? 4.891 -20.415 11.117 1.00 90.69 90 GLY A CA 1
ATOM 721 C C . GLY A 1 90 ? 4.846 -21.877 11.576 1.00 90.69 90 GLY A C 1
ATOM 722 O O . GLY A 1 90 ? 5.857 -22.400 12.026 1.00 90.69 90 GLY A O 1
ATOM 723 N N . ILE A 1 91 ? 3.714 -22.564 11.403 1.00 92.81 91 ILE A N 1
ATOM 724 C CA . ILE A 1 91 ? 3.571 -24.001 11.692 1.00 92.81 91 ILE A CA 1
ATOM 725 C C . ILE A 1 91 ? 4.469 -24.824 10.763 1.00 92.81 91 ILE A C 1
ATOM 727 O O . ILE A 1 91 ? 5.091 -25.785 11.205 1.00 92.81 91 ILE A O 1
ATOM 731 N N . GLY A 1 92 ? 4.604 -24.417 9.498 1.00 91.75 92 GLY A N 1
ATOM 732 C CA . GLY A 1 92 ? 5.519 -25.042 8.544 1.00 91.75 92 GLY A CA 1
ATOM 733 C C . GLY A 1 92 ? 6.983 -25.034 8.998 1.00 91.75 92 GLY A C 1
ATOM 734 O O . GLY A 1 92 ? 7.731 -25.937 8.630 1.00 91.75 92 GLY A O 1
ATOM 735 N N . LEU A 1 93 ? 7.389 -24.089 9.856 1.00 91.94 93 LEU A N 1
ATOM 736 C CA . LEU A 1 93 ? 8.738 -24.075 10.430 1.00 91.94 93 LEU A CA 1
ATOM 737 C C . LEU A 1 93 ? 9.013 -25.253 11.370 1.00 91.94 93 LEU A C 1
ATOM 739 O O . LEU A 1 93 ? 10.173 -25.582 11.585 1.00 91.94 93 LEU A O 1
ATOM 743 N N . LEU A 1 94 ? 7.988 -25.934 11.889 1.00 92.44 94 LEU A N 1
ATOM 744 C CA . LEU A 1 94 ? 8.184 -27.149 12.690 1.00 92.44 94 LEU A CA 1
ATOM 745 C C . LEU A 1 94 ? 8.765 -28.310 11.866 1.00 92.44 94 LEU A C 1
ATOM 747 O O . LEU A 1 94 ? 9.315 -29.245 12.439 1.00 92.44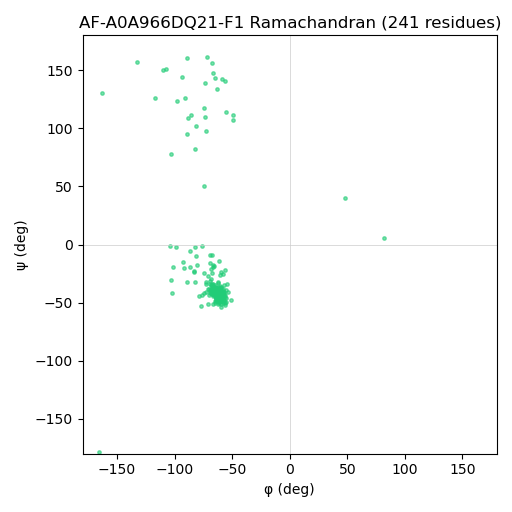 94 LEU A O 1
ATOM 751 N N . TRP A 1 95 ? 8.664 -28.240 10.535 1.00 93.94 95 TRP A N 1
ATOM 752 C CA . TRP A 1 95 ? 9.190 -29.239 9.603 1.00 93.94 95 TRP A CA 1
ATOM 753 C C . TRP A 1 95 ? 10.476 -28.806 8.888 1.00 93.94 95 TRP A C 1
ATOM 755 O O . TRP A 1 95 ? 11.002 -29.581 8.091 1.00 93.94 95 TRP A O 1
ATOM 765 N N . THR A 1 96 ? 10.991 -27.595 9.136 1.00 91.00 96 THR A N 1
ATOM 766 C CA . THR A 1 96 ? 12.232 -27.136 8.493 1.00 91.00 96 THR A CA 1
ATOM 767 C C . THR A 1 96 ? 13.456 -27.419 9.356 1.00 91.00 96 THR A C 1
ATOM 769 O O . THR A 1 96 ? 13.422 -27.285 10.577 1.00 91.00 96 THR A O 1
ATOM 772 N N . SER A 1 97 ? 14.570 -27.754 8.707 1.00 90.44 97 SER A N 1
ATOM 773 C CA . SER A 1 97 ? 15.889 -27.847 9.339 1.00 90.44 97 SER A CA 1
ATOM 774 C C . SER A 1 97 ? 16.594 -26.490 9.444 1.00 90.44 97 SER A C 1
ATOM 776 O O . SER A 1 97 ? 17.463 -26.318 10.294 1.00 90.44 97 SER A O 1
ATOM 778 N N . ASP A 1 98 ? 16.222 -25.516 8.605 1.00 92.69 98 ASP A N 1
ATOM 779 C CA . ASP A 1 98 ? 16.808 -24.170 8.591 1.00 92.69 98 ASP A CA 1
ATOM 780 C C . ASP A 1 98 ? 15.874 -23.156 9.270 1.00 92.69 98 ASP A C 1
ATOM 782 O O . ASP A 1 98 ? 15.134 -22.393 8.637 1.00 92.69 98 ASP A O 1
ATOM 786 N N . LEU A 1 99 ? 15.881 -23.188 10.605 1.00 92.38 99 LEU A N 1
ATOM 787 C CA . LEU A 1 99 ? 15.133 -22.240 11.432 1.00 92.38 99 LEU A CA 1
ATOM 788 C C . LEU A 1 99 ? 15.602 -20.783 11.267 1.00 92.38 99 LEU A C 1
ATOM 790 O O . LEU A 1 99 ? 14.732 -19.910 11.194 1.00 92.38 99 LEU A O 1
ATOM 794 N N . PRO A 1 100 ? 16.915 -20.471 11.187 1.00 93.62 100 PRO A N 1
ATOM 795 C CA . PRO A 1 100 ? 17.370 -19.100 10.960 1.00 93.62 100 PRO A CA 1
ATOM 796 C C . PRO A 1 100 ? 16.776 -18.475 9.695 1.00 93.62 100 PRO A C 1
ATOM 798 O O . PRO A 1 100 ? 16.255 -17.356 9.752 1.00 93.62 100 PRO A O 1
ATOM 801 N N . PHE A 1 101 ? 16.786 -19.204 8.576 1.00 90.81 101 PHE A N 1
ATOM 802 C CA . PHE A 1 101 ? 16.194 -18.736 7.327 1.00 90.81 101 PHE A CA 1
ATOM 803 C C . PHE A 1 101 ? 14.676 -18.554 7.446 1.00 90.81 101 PHE A C 1
ATOM 805 O O . PHE A 1 101 ? 14.133 -17.519 7.054 1.00 90.81 101 PHE A O 1
ATOM 812 N N . GLY A 1 102 ? 13.986 -19.520 8.053 1.00 91.62 102 GLY A N 1
ATOM 813 C CA . GLY A 1 102 ? 12.539 -19.461 8.241 1.00 91.62 102 GLY A CA 1
ATOM 814 C C . GLY A 1 102 ? 12.068 -18.289 9.110 1.00 91.62 102 GLY A C 1
ATOM 815 O O . GLY A 1 102 ? 11.107 -17.592 8.775 1.00 91.62 102 GLY A O 1
ATOM 816 N N . LEU A 1 103 ? 12.778 -18.008 10.206 1.00 92.81 103 LEU A N 1
ATOM 817 C CA . LEU A 1 103 ? 12.498 -16.860 11.074 1.00 92.81 103 LEU A CA 1
ATOM 818 C C . LEU A 1 103 ? 12.780 -15.526 10.376 1.00 92.81 103 LEU A C 1
ATOM 820 O O . LEU A 1 103 ? 12.063 -14.544 10.595 1.00 92.81 103 LEU A O 1
ATOM 824 N N . HIS A 1 104 ? 13.808 -15.478 9.529 1.00 92.19 104 HIS A N 1
ATOM 825 C CA . HIS A 1 104 ? 14.095 -14.314 8.701 1.00 92.19 104 HIS A CA 1
ATOM 826 C C . HIS A 1 104 ? 12.963 -14.047 7.692 1.00 92.19 104 HIS A C 1
ATOM 828 O O . HIS A 1 104 ? 12.517 -12.905 7.565 1.00 92.19 104 HIS A O 1
ATOM 834 N N . ASP A 1 105 ? 12.429 -15.087 7.047 1.00 89.69 105 ASP A N 1
ATOM 835 C CA . ASP A 1 105 ? 11.317 -14.955 6.098 1.00 89.69 105 ASP A CA 1
ATOM 836 C C . ASP A 1 105 ? 10.016 -14.492 6.787 1.00 89.69 105 ASP A C 1
ATOM 838 O O . ASP A 1 105 ? 9.349 -13.560 6.322 1.00 89.69 105 ASP A O 1
ATOM 842 N N . LEU A 1 106 ? 9.695 -15.039 7.969 1.00 90.81 106 LEU A N 1
ATOM 843 C CA . LEU A 1 106 ? 8.576 -14.550 8.787 1.00 90.81 106 LEU A CA 1
ATOM 844 C C . LEU A 1 106 ? 8.729 -13.070 9.151 1.00 90.81 106 LEU A C 1
ATOM 846 O O . LEU A 1 106 ? 7.759 -12.315 9.064 1.00 90.81 106 LEU A O 1
ATOM 850 N N . ARG A 1 107 ? 9.937 -12.636 9.529 1.00 90.44 107 ARG A N 1
ATOM 851 C CA . ARG A 1 107 ? 10.215 -11.240 9.892 1.00 90.44 107 ARG A CA 1
ATOM 852 C C . ARG A 1 107 ? 9.952 -10.284 8.732 1.00 90.44 107 ARG A C 1
ATOM 854 O O . ARG A 1 107 ? 9.399 -9.212 8.956 1.00 90.44 107 ARG A O 1
ATOM 861 N N . ILE A 1 108 ? 10.308 -10.666 7.507 1.00 86.56 108 ILE A N 1
ATOM 862 C CA . ILE A 1 108 ? 10.071 -9.846 6.309 1.00 86.56 108 ILE A CA 1
ATOM 863 C C . ILE A 1 108 ? 8.575 -9.766 5.974 1.00 86.56 108 ILE A C 1
ATOM 865 O O . ILE A 1 108 ? 8.101 -8.730 5.504 1.00 86.56 108 ILE A O 1
ATOM 869 N N . LYS A 1 109 ? 7.814 -10.835 6.231 1.00 87.44 109 LYS A N 1
ATOM 870 C CA . LYS A 1 109 ? 6.370 -10.899 5.947 1.00 87.44 109 LYS A CA 1
ATOM 871 C C . LYS A 1 109 ? 5.503 -10.275 7.037 1.00 87.44 109 LYS A C 1
ATOM 873 O O . LYS A 1 109 ? 4.391 -9.845 6.743 1.00 87.44 109 LYS A O 1
ATOM 878 N N . LEU A 1 110 ? 5.988 -10.190 8.273 1.00 87.50 110 LEU A N 1
ATOM 879 C CA . LEU A 1 110 ? 5.224 -9.680 9.413 1.00 87.50 110 LEU A CA 1
ATOM 880 C C . LEU A 1 110 ? 4.673 -8.253 9.197 1.00 87.50 110 LEU A C 1
ATOM 882 O O . LEU A 1 110 ? 3.485 -8.050 9.448 1.00 87.50 110 LEU A O 1
ATOM 886 N N . PRO A 1 111 ? 5.430 -7.284 8.640 1.00 85.44 111 PRO A N 1
ATOM 887 C CA . PRO A 1 111 ? 4.890 -5.964 8.307 1.00 85.44 111 PRO A CA 1
ATOM 888 C C . PRO A 1 111 ? 3.724 -5.989 7.306 1.00 85.44 111 PRO A C 1
ATOM 890 O O . PRO A 1 111 ? 2.907 -5.071 7.297 1.00 85.44 111 PRO A O 1
ATOM 893 N N . LEU A 1 112 ? 3.596 -7.033 6.476 1.00 84.31 112 LEU A N 1
ATOM 894 C CA . LEU A 1 112 ? 2.490 -7.154 5.518 1.00 84.31 112 LEU A CA 1
ATOM 895 C C . LEU A 1 112 ? 1.154 -7.443 6.208 1.00 84.31 112 LEU A C 1
ATOM 897 O O . LEU A 1 112 ? 0.118 -7.035 5.687 1.00 84.31 112 LEU A O 1
ATOM 901 N N . LEU A 1 113 ? 1.164 -8.071 7.392 1.00 86.62 113 LEU A N 1
ATOM 902 C CA . LEU A 1 113 ? -0.043 -8.287 8.199 1.00 86.62 113 LEU A CA 1
ATOM 903 C C . LEU A 1 113 ? -0.641 -6.985 8.735 1.00 86.62 113 LEU A C 1
ATOM 905 O O . LEU A 1 113 ? -1.820 -6.948 9.087 1.00 86.62 113 LEU A O 1
ATOM 909 N N . LEU A 1 114 ? 0.132 -5.899 8.746 1.00 86.62 114 LEU A N 1
ATOM 910 C CA . LEU A 1 114 ? -0.378 -4.589 9.118 1.00 86.62 114 LEU A CA 1
ATOM 911 C C . LEU A 1 114 ? -1.530 -4.149 8.205 1.00 86.62 114 LEU A C 1
ATOM 913 O O . LEU A 1 114 ? -2.521 -3.611 8.685 1.00 86.62 114 LEU A O 1
ATOM 917 N N . LEU A 1 115 ? -1.427 -4.394 6.897 1.00 87.56 115 LEU A N 1
ATOM 918 C CA . LEU A 1 115 ? -2.429 -3.953 5.925 1.00 87.56 115 LEU A CA 1
ATOM 919 C C . LEU A 1 115 ? -3.827 -4.536 6.196 1.00 87.56 115 LEU A C 1
ATOM 921 O O . LEU A 1 115 ? -4.760 -3.743 6.339 1.00 87.56 115 LEU A O 1
ATOM 925 N N . PRO A 1 116 ? -4.019 -5.866 6.329 1.00 86.31 116 PRO A N 1
ATOM 926 C CA . PRO A 1 116 ? -5.328 -6.413 6.663 1.00 86.31 116 PRO A CA 1
ATOM 927 C C . PRO A 1 116 ? -5.823 -5.942 8.035 1.00 86.31 116 PRO A C 1
ATOM 929 O O . PRO A 1 116 ? -7.020 -5.706 8.175 1.00 86.31 116 PRO A O 1
ATOM 932 N N . ILE A 1 117 ? -4.948 -5.720 9.026 1.00 86.12 117 ILE A N 1
ATOM 933 C CA . ILE A 1 117 ? -5.334 -5.156 10.336 1.00 86.12 117 ILE A CA 1
ATOM 934 C C . ILE A 1 117 ? -5.862 -3.721 10.195 1.00 86.12 117 ILE A C 1
ATOM 936 O O . ILE A 1 117 ? -6.896 -3.362 10.763 1.00 86.12 117 ILE A O 1
ATOM 940 N N . VAL A 1 118 ? -5.159 -2.885 9.438 1.00 88.56 118 VAL A N 1
ATOM 941 C CA . VAL A 1 118 ? -5.504 -1.477 9.223 1.00 88.56 118 VAL A CA 1
ATOM 942 C C . VAL A 1 118 ? -6.809 -1.366 8.442 1.00 88.56 118 VAL A C 1
ATOM 944 O O . VAL A 1 118 ? -7.725 -0.694 8.908 1.00 88.56 118 VAL A O 1
ATOM 947 N N . PHE A 1 119 ? -6.933 -2.063 7.309 1.00 86.50 119 PHE A N 1
ATOM 948 C CA . PHE A 1 119 ? -8.127 -1.984 6.463 1.00 86.50 119 PHE A CA 1
ATOM 949 C C . PHE A 1 119 ? -9.371 -2.597 7.102 1.00 86.50 119 PHE A C 1
ATOM 951 O O . PHE A 1 119 ? -10.471 -2.120 6.838 1.00 86.50 119 PHE A O 1
ATOM 958 N N . SER A 1 120 ? -9.210 -3.611 7.957 1.00 84.62 120 SER A N 1
ATOM 959 C CA . SER A 1 120 ? -10.329 -4.161 8.721 1.00 84.62 120 SER A CA 1
ATOM 960 C C . SER A 1 120 ? -10.785 -3.192 9.810 1.00 84.62 120 SER A C 1
ATOM 962 O O . SER A 1 120 ? -11.960 -2.855 9.920 1.00 84.62 120 SER A O 1
ATOM 964 N N . THR A 1 121 ? -9.868 -2.702 10.638 1.00 84.00 121 THR A N 1
ATOM 965 C CA . THR A 1 121 ? -10.256 -2.031 11.888 1.00 84.00 121 THR A CA 1
ATOM 966 C C . THR A 1 121 ? -10.414 -0.512 11.797 1.00 84.00 121 THR A C 1
ATOM 968 O O . THR A 1 121 ? -10.977 0.083 12.721 1.00 84.00 121 THR A O 1
ATOM 971 N N . LEU A 1 122 ? -9.923 0.135 10.736 1.00 85.56 122 LEU A N 1
ATOM 972 C CA . LEU A 1 122 ? -10.118 1.570 10.511 1.00 85.56 122 LEU A CA 1
ATOM 973 C C . LEU A 1 122 ? -11.397 1.869 9.711 1.00 85.56 122 LEU A C 1
ATOM 975 O O . LEU A 1 122 ? -11.944 0.989 9.049 1.00 85.56 122 LEU A O 1
ATOM 979 N N . PRO A 1 123 ? -11.910 3.114 9.768 1.00 84.81 123 PRO A N 1
ATOM 980 C CA . PRO A 1 123 ? -13.091 3.505 9.008 1.00 84.81 123 PRO A CA 1
ATOM 981 C C . PRO A 1 123 ? -12.934 3.270 7.502 1.00 84.81 123 PRO A C 1
ATOM 983 O O . PRO A 1 123 ? -11.892 3.579 6.917 1.00 84.81 123 PRO A O 1
ATOM 986 N N . ALA A 1 124 ? -14.012 2.802 6.868 1.00 87.25 124 ALA A N 1
ATOM 987 C CA . ALA A 1 124 ? -14.076 2.656 5.421 1.00 87.25 124 ALA A CA 1
ATOM 988 C C . ALA A 1 124 ? -13.852 4.002 4.713 1.00 87.25 124 ALA A C 1
ATOM 990 O O . ALA A 1 124 ? -14.320 5.058 5.155 1.00 87.25 124 ALA A O 1
ATOM 991 N N . LEU A 1 125 ? -13.141 3.953 3.588 1.00 88.94 125 LEU A N 1
ATOM 992 C CA . LEU A 1 125 ? -12.890 5.123 2.756 1.00 88.94 125 LEU A CA 1
ATOM 993 C C . LEU A 1 125 ? -14.162 5.503 1.997 1.00 88.94 125 LEU A C 1
ATOM 995 O O . LEU A 1 125 ? -14.863 4.645 1.463 1.00 88.94 125 LEU A O 1
ATOM 999 N N . ASN A 1 126 ? -14.443 6.802 1.906 1.00 89.00 126 ASN A N 1
ATOM 1000 C CA . ASN A 1 126 ? -15.487 7.272 1.002 1.00 89.00 126 ASN A CA 1
ATOM 1001 C C . ASN A 1 126 ? -15.015 7.157 -0.463 1.00 89.00 126 ASN A C 1
ATOM 1003 O O . ASN A 1 126 ? -13.813 7.104 -0.744 1.00 89.00 126 ASN A O 1
ATOM 1007 N N . GLN A 1 127 ? -15.959 7.174 -1.408 1.00 86.75 127 GLN A N 1
ATOM 1008 C CA . GLN A 1 127 ? -15.643 6.998 -2.829 1.00 86.75 127 GLN A CA 1
ATOM 1009 C C . GLN A 1 127 ? -14.682 8.070 -3.367 1.00 86.75 127 GLN A C 1
ATOM 1011 O O . GLN A 1 127 ? -13.805 7.764 -4.169 1.00 86.75 127 GLN A O 1
ATOM 1016 N N . LYS A 1 128 ? -14.813 9.325 -2.918 1.00 88.12 128 LYS A N 1
ATOM 1017 C CA . LYS A 1 128 ? -13.964 10.437 -3.376 1.00 88.12 128 LYS A CA 1
ATOM 1018 C C . LYS A 1 128 ? -12.504 10.228 -2.968 1.00 88.12 128 LYS A C 1
ATOM 1020 O O . LYS A 1 128 ? -11.618 10.329 -3.807 1.00 88.12 128 LYS A O 1
ATOM 1025 N N . THR A 1 129 ? -12.265 9.903 -1.702 1.00 91.06 129 THR A N 1
ATOM 1026 C CA . THR A 1 129 ? -10.945 9.635 -1.131 1.00 91.06 129 THR A CA 1
ATOM 1027 C C . THR A 1 129 ? -10.323 8.391 -1.748 1.00 91.06 129 THR A C 1
ATOM 1029 O O . THR A 1 129 ? -9.152 8.427 -2.112 1.00 91.06 129 THR A O 1
ATOM 1032 N N . PHE A 1 130 ? -11.103 7.322 -1.926 1.00 91.31 130 PHE A N 1
ATOM 1033 C CA . PHE A 1 130 ? -10.649 6.130 -2.638 1.00 91.31 130 PHE A CA 1
ATOM 1034 C C . PHE A 1 130 ? -10.201 6.466 -4.067 1.00 91.31 130 PHE A C 1
ATOM 1036 O O . PHE A 1 130 ? -9.112 6.072 -4.481 1.00 91.31 130 PHE A O 1
ATOM 1043 N N . ASN A 1 131 ? -10.986 7.273 -4.789 1.00 90.88 131 ASN A N 1
ATOM 1044 C CA . ASN A 1 131 ? -10.625 7.686 -6.140 1.00 90.88 131 ASN A CA 1
ATOM 1045 C C . ASN A 1 131 ? -9.344 8.533 -6.168 1.00 90.88 131 ASN A C 1
ATOM 1047 O O . ASN A 1 131 ? -8.489 8.323 -7.024 1.00 90.88 131 ASN A O 1
ATOM 1051 N N . THR A 1 132 ? -9.189 9.472 -5.229 1.00 92.88 132 THR A N 1
ATOM 1052 C CA . THR A 1 132 ? -7.967 10.278 -5.090 1.00 92.88 132 THR A CA 1
ATOM 1053 C C . THR A 1 132 ? -6.743 9.401 -4.838 1.00 92.88 132 THR A C 1
ATOM 1055 O O . THR A 1 132 ? -5.732 9.577 -5.510 1.00 92.88 132 THR A O 1
ATOM 1058 N N . LEU A 1 133 ? -6.841 8.432 -3.926 1.00 95.00 133 LEU A N 1
ATOM 1059 C CA . LEU A 1 133 ? -5.768 7.481 -3.633 1.00 95.00 133 LEU A CA 1
ATOM 1060 C C . LEU A 1 133 ? -5.386 6.660 -4.871 1.00 95.00 133 LEU A C 1
ATOM 1062 O O . LEU A 1 133 ? -4.206 6.544 -5.193 1.00 95.00 133 LEU A O 1
ATOM 1066 N N . LEU A 1 134 ? -6.370 6.164 -5.624 1.00 93.88 134 LEU A N 1
ATOM 1067 C CA . LEU A 1 134 ? -6.107 5.468 -6.883 1.00 93.88 134 LEU A CA 1
ATOM 1068 C C . LEU A 1 134 ? -5.408 6.361 -7.915 1.00 93.88 134 LEU A C 1
ATOM 1070 O O . LEU A 1 134 ? -4.481 5.900 -8.568 1.00 93.88 134 LEU A O 1
ATOM 1074 N N . PHE A 1 135 ? -5.783 7.636 -8.052 1.00 95.12 135 PHE A N 1
ATOM 1075 C CA . PHE A 1 135 ? -5.049 8.547 -8.938 1.00 95.12 135 PHE A CA 1
ATOM 1076 C C . PHE A 1 135 ? -3.615 8.789 -8.465 1.00 95.12 135 PHE A C 1
ATOM 1078 O O . PHE A 1 135 ? -2.717 8.792 -9.300 1.00 95.12 135 PHE A O 1
ATOM 1085 N N . ILE A 1 136 ? -3.378 8.926 -7.155 1.00 96.81 136 ILE A N 1
ATOM 1086 C CA . ILE A 1 136 ? -2.018 9.012 -6.596 1.00 96.81 136 ILE A CA 1
ATOM 1087 C C . ILE A 1 136 ? -1.197 7.789 -7.019 1.00 96.81 136 ILE A C 1
ATOM 1089 O O . ILE A 1 136 ? -0.078 7.949 -7.495 1.00 96.81 136 ILE A O 1
ATOM 1093 N N . TYR A 1 137 ? -1.769 6.587 -6.922 1.00 97.69 137 TYR A N 1
ATOM 1094 C CA . TYR A 1 137 ? -1.120 5.357 -7.376 1.00 97.69 137 TYR A CA 1
ATOM 1095 C C . TYR A 1 137 ? -0.807 5.367 -8.882 1.00 97.69 137 TYR A C 1
ATOM 1097 O O . TYR A 1 137 ? 0.316 5.066 -9.280 1.00 97.69 137 TYR A O 1
ATOM 1105 N N . LEU A 1 138 ? -1.768 5.751 -9.730 1.00 97.12 138 LEU A N 1
ATOM 1106 C CA . LEU A 1 138 ? -1.552 5.817 -11.181 1.00 97.12 138 LEU A CA 1
ATOM 1107 C C . LEU A 1 138 ? -0.470 6.848 -11.544 1.00 97.12 138 LEU A C 1
ATOM 1109 O O . LEU A 1 138 ? 0.394 6.569 -12.368 1.00 97.12 138 LEU A O 1
ATOM 1113 N N . PHE A 1 139 ? -0.452 8.019 -10.907 1.00 97.38 139 PHE A N 1
ATOM 1114 C CA . PHE A 1 139 ? 0.614 8.999 -11.134 1.00 97.38 139 PHE A CA 1
ATOM 1115 C C . PHE A 1 139 ? 1.968 8.540 -10.575 1.00 97.38 139 PHE A C 1
ATOM 1117 O O . PHE A 1 139 ? 2.993 8.839 -11.182 1.00 97.38 139 PHE A O 1
ATOM 1124 N N . ALA A 1 140 ? 1.993 7.762 -9.489 1.00 96.94 140 ALA A N 1
ATOM 1125 C CA . ALA A 1 140 ? 3.217 7.134 -8.991 1.00 96.94 140 ALA A CA 1
ATOM 1126 C C . ALA A 1 140 ? 3.800 6.134 -10.000 1.00 96.94 140 ALA A C 1
ATOM 1128 O O . ALA A 1 140 ? 5.007 6.117 -10.219 1.00 96.94 140 ALA A O 1
ATOM 1129 N N . LEU A 1 141 ? 2.946 5.336 -10.654 1.00 96.56 141 LEU A N 1
ATOM 1130 C CA . LEU A 1 141 ? 3.357 4.439 -11.740 1.00 96.56 141 LEU A CA 1
ATOM 1131 C C . LEU A 1 141 ? 3.914 5.206 -12.935 1.00 96.56 141 LEU A C 1
ATOM 1133 O O . LEU A 1 141 ? 4.917 4.796 -13.516 1.00 96.56 141 LEU A O 1
ATOM 1137 N N . LEU A 1 142 ? 3.280 6.325 -13.294 1.00 97.12 142 LEU A N 1
ATOM 1138 C CA . LEU A 1 142 ? 3.781 7.189 -14.355 1.00 97.12 142 LEU A CA 1
ATOM 1139 C C . LEU A 1 142 ? 5.170 7.735 -14.000 1.00 97.12 142 LEU A C 1
ATOM 1141 O O . LEU A 1 142 ? 6.078 7.638 -14.820 1.00 97.12 142 LEU A O 1
ATOM 1145 N N . ALA A 1 143 ? 5.355 8.236 -12.777 1.00 95.56 143 ALA A N 1
ATOM 1146 C CA . ALA A 1 143 ? 6.650 8.715 -12.300 1.00 95.56 143 ALA A CA 1
ATOM 1147 C C . ALA A 1 143 ? 7.719 7.608 -12.324 1.00 95.56 143 ALA A C 1
ATOM 1149 O O . ALA A 1 143 ? 8.802 7.832 -12.855 1.00 95.56 143 ALA A O 1
ATOM 1150 N N . ALA A 1 144 ? 7.390 6.399 -11.857 1.00 94.06 144 ALA A N 1
ATOM 1151 C CA . 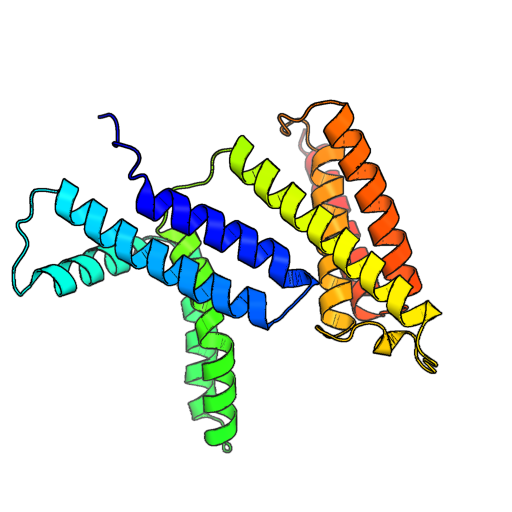ALA A 1 144 ? 8.295 5.248 -11.918 1.00 94.06 144 ALA A CA 1
ATOM 1152 C C . ALA A 1 144 ? 8.670 4.880 -13.367 1.00 94.06 144 ALA A C 1
ATOM 1154 O O . ALA A 1 144 ? 9.823 4.578 -13.662 1.00 94.06 144 ALA A O 1
ATOM 1155 N N . SER A 1 145 ? 7.716 4.950 -14.302 1.00 94.06 145 SER A N 1
ATOM 1156 C CA . SER A 1 145 ? 7.985 4.717 -15.728 1.00 94.06 145 SER A CA 1
ATOM 1157 C C . SER A 1 145 ? 8.848 5.819 -16.361 1.00 94.06 145 SER A C 1
ATOM 1159 O O . SER A 1 145 ? 9.693 5.536 -17.207 1.00 94.06 145 SER A O 1
ATOM 1161 N N . ALA A 1 146 ? 8.683 7.071 -15.926 1.00 93.69 146 ALA A N 1
ATOM 1162 C CA . ALA A 1 146 ? 9.497 8.192 -16.383 1.00 93.69 146 ALA A CA 1
ATOM 1163 C C . ALA A 1 146 ? 10.940 8.088 -15.866 1.00 93.69 146 ALA A C 1
ATOM 1165 O O . ALA A 1 146 ? 11.876 8.328 -16.624 1.00 93.69 146 ALA A O 1
ATOM 1166 N N . GLU A 1 147 ? 11.123 7.665 -14.614 1.00 91.56 147 GLU A N 1
ATOM 1167 C CA . GLU A 1 147 ? 12.438 7.346 -14.051 1.00 91.56 147 GLU A CA 1
ATOM 1168 C C . GLU A 1 147 ? 13.129 6.239 -14.861 1.00 91.56 147 GLU A C 1
ATOM 1170 O O . GLU A 1 147 ? 14.285 6.388 -15.245 1.00 91.56 147 GLU A O 1
ATOM 1175 N N . CYS A 1 148 ? 12.397 5.181 -15.222 1.00 90.31 148 CYS A N 1
ATOM 1176 C CA . CYS A 1 148 ? 12.914 4.114 -16.080 1.00 90.31 148 CYS A CA 1
ATOM 1177 C C . CYS A 1 148 ? 13.415 4.648 -17.436 1.00 90.31 148 CYS A C 1
ATOM 1179 O O . CYS A 1 148 ? 14.496 4.285 -17.895 1.00 90.31 148 CYS A O 1
ATOM 1181 N N . ILE A 1 149 ? 12.651 5.537 -18.079 1.00 91.31 149 ILE A N 1
ATOM 1182 C CA . ILE A 1 149 ? 13.081 6.194 -19.323 1.00 91.31 149 ILE A CA 1
ATOM 1183 C C . ILE A 1 149 ? 14.346 7.024 -19.103 1.00 91.31 149 ILE A C 1
ATOM 1185 O O . ILE A 1 149 ? 15.268 6.955 -19.910 1.00 91.31 149 ILE A O 1
ATOM 1189 N N . TYR A 1 150 ? 14.401 7.804 -18.026 1.00 90.69 150 TYR A N 1
ATOM 1190 C CA . TYR A 1 150 ? 15.554 8.645 -17.724 1.00 90.69 150 TYR A CA 1
ATOM 1191 C C . TYR A 1 150 ? 16.842 7.822 -17.580 1.00 90.69 150 TYR A C 1
ATOM 1193 O O . TYR A 1 150 ? 17.861 8.166 -18.181 1.00 90.69 150 TYR A O 1
ATOM 1201 N N . ILE A 1 151 ? 16.779 6.706 -16.850 1.00 88.75 151 ILE A N 1
ATOM 1202 C CA . ILE A 1 151 ? 17.912 5.789 -16.661 1.00 88.75 151 ILE A CA 1
ATOM 1203 C C . ILE A 1 151 ? 18.318 5.171 -18.004 1.00 88.75 151 ILE A C 1
ATOM 1205 O O . ILE A 1 151 ? 19.499 5.172 -18.335 1.00 88.75 151 ILE A O 1
ATOM 1209 N N . LEU A 1 152 ? 17.352 4.750 -18.831 1.00 87.94 152 LEU A N 1
ATOM 1210 C CA . LEU A 1 152 ? 17.615 4.204 -20.168 1.00 87.94 152 LEU A CA 1
ATOM 1211 C C . LEU A 1 152 ? 18.399 5.158 -21.082 1.00 87.94 152 LEU A C 1
ATOM 1213 O O . LEU A 1 152 ? 19.195 4.698 -21.895 1.00 87.94 152 LEU A O 1
ATOM 1217 N N . PHE A 1 153 ? 18.173 6.468 -20.971 1.00 88.00 153 PHE A 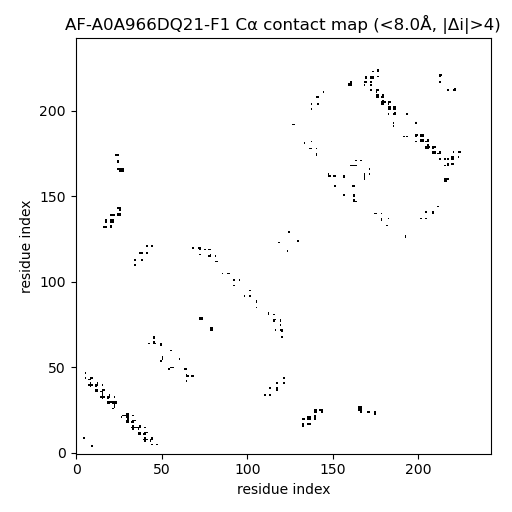N 1
ATOM 1218 C CA . PHE A 1 153 ? 18.887 7.465 -21.773 1.00 88.00 153 PHE A CA 1
ATOM 1219 C C . PHE A 1 153 ? 20.216 7.926 -21.162 1.00 88.00 153 PHE A C 1
ATOM 1221 O O . PHE A 1 153 ? 21.039 8.488 -21.882 1.00 88.00 153 PHE A O 1
ATOM 1228 N N . THR A 1 154 ? 20.421 7.725 -19.859 1.00 87.56 154 THR A N 1
ATOM 1229 C CA . THR A 1 154 ? 21.585 8.263 -19.131 1.00 87.56 154 THR A CA 1
ATOM 1230 C C . THR A 1 154 ? 22.649 7.200 -18.866 1.00 87.56 154 THR A C 1
ATOM 1232 O O . THR A 1 154 ? 23.837 7.517 -18.814 1.00 87.56 154 THR A O 1
ATOM 1235 N N . GLU A 1 155 ? 22.247 5.940 -18.708 1.00 83.88 155 GLU A N 1
ATOM 1236 C CA . GLU A 1 155 ? 23.132 4.839 -18.334 1.00 83.88 155 GLU A CA 1
ATOM 1237 C C . GLU A 1 155 ? 23.352 3.854 -19.492 1.00 83.88 155 GLU A C 1
ATOM 1239 O O . GLU A 1 155 ? 22.486 3.642 -20.339 1.00 83.88 155 GLU A O 1
ATOM 1244 N N . ASN A 1 156 ? 24.527 3.215 -19.527 1.00 78.31 156 ASN A N 1
ATOM 1245 C CA . ASN A 1 156 ? 24.833 2.159 -20.495 1.00 78.31 156 ASN A CA 1
ATOM 1246 C C . ASN A 1 156 ? 24.266 0.822 -20.008 1.00 78.31 156 ASN A C 1
ATOM 1248 O O . ASN A 1 156 ? 24.973 0.012 -19.408 1.00 78.31 156 ASN A O 1
ATOM 1252 N N . ILE A 1 157 ? 22.977 0.604 -20.254 1.00 78.06 157 ILE A N 1
ATOM 1253 C CA . ILE A 1 157 ? 22.269 -0.594 -19.802 1.00 78.06 157 ILE A CA 1
ATOM 1254 C C . ILE A 1 157 ? 22.340 -1.680 -20.878 1.00 78.06 157 ILE A C 1
ATOM 1256 O O . ILE A 1 157 ? 21.962 -1.455 -22.028 1.00 78.06 157 ILE A O 1
ATOM 1260 N N . THR A 1 158 ? 22.814 -2.870 -20.510 1.00 73.56 158 THR A N 1
ATOM 1261 C CA . THR A 1 158 ? 22.897 -4.029 -21.415 1.00 73.56 158 THR A CA 1
ATOM 1262 C C . THR A 1 158 ? 21.625 -4.881 -21.389 1.00 73.56 158 THR A C 1
ATOM 1264 O O . THR A 1 158 ? 21.234 -5.416 -22.427 1.00 73.56 158 THR A O 1
ATOM 1267 N N . ASP A 1 159 ? 20.942 -4.963 -20.239 1.00 77.44 159 ASP A N 1
ATOM 1268 C CA . ASP A 1 159 ? 19.644 -5.627 -20.078 1.00 77.44 159 ASP A CA 1
ATOM 1269 C C . ASP A 1 159 ? 18.557 -4.621 -19.658 1.00 77.44 159 ASP A C 1
ATOM 1271 O O . ASP A 1 159 ? 18.648 -3.938 -18.642 1.00 77.44 159 ASP A O 1
ATOM 1275 N N . ILE A 1 160 ? 17.461 -4.577 -20.419 1.00 77.38 160 ILE A N 1
ATOM 1276 C CA . ILE A 1 160 ? 16.271 -3.747 -20.153 1.00 77.38 160 ILE A CA 1
ATOM 1277 C C . ILE A 1 160 ? 15.678 -4.036 -18.758 1.00 77.38 160 ILE A C 1
ATOM 1279 O O . ILE A 1 160 ? 14.979 -3.204 -18.178 1.00 77.38 160 ILE A O 1
ATOM 1283 N N . ARG A 1 161 ? 15.957 -5.210 -18.184 1.00 73.75 161 ARG A N 1
ATOM 1284 C CA . ARG A 1 161 ? 15.514 -5.596 -16.837 1.00 73.75 161 ARG A CA 1
ATOM 1285 C C . ARG A 1 161 ? 16.183 -4.808 -15.714 1.00 73.75 161 ARG A C 1
ATOM 1287 O O . ARG A 1 161 ? 15.597 -4.736 -14.633 1.00 73.75 161 ARG A O 1
ATOM 1294 N N . ASP A 1 162 ? 17.338 -4.204 -15.970 1.00 77.19 162 ASP A N 1
ATOM 1295 C CA . ASP A 1 162 ? 18.102 -3.453 -14.968 1.00 77.19 162 ASP A CA 1
ATOM 1296 C C . ASP A 1 162 ? 17.663 -1.987 -14.867 1.00 77.19 162 ASP A C 1
ATOM 1298 O O . ASP A 1 162 ? 18.062 -1.275 -13.951 1.00 77.19 162 ASP A O 1
ATOM 1302 N N . ILE A 1 163 ? 16.752 -1.551 -15.745 1.00 79.00 163 ILE A N 1
ATOM 1303 C CA . ILE A 1 163 ? 16.182 -0.198 -15.737 1.00 79.00 163 ILE A CA 1
ATOM 1304 C C . ILE A 1 163 ? 15.428 0.102 -14.422 1.00 79.00 163 ILE A C 1
ATOM 1306 O O . ILE A 1 163 ? 15.302 1.255 -14.013 1.00 79.00 163 ILE A O 1
ATOM 1310 N N . SER A 1 164 ? 14.916 -0.924 -13.733 1.00 77.31 164 SER A N 1
ATOM 1311 C CA . SER A 1 164 ? 14.230 -0.761 -12.449 1.00 77.31 164 SER A CA 1
ATOM 1312 C C . SER A 1 164 ? 15.219 -0.843 -11.276 1.00 77.31 164 SER A C 1
ATOM 1314 O O . SER A 1 164 ? 15.517 -1.931 -10.780 1.00 77.31 164 SER A O 1
ATOM 1316 N N . THR A 1 165 ? 15.698 0.304 -10.802 1.00 71.88 165 THR A N 1
ATOM 1317 C CA . THR A 1 165 ? 16.731 0.396 -9.751 1.00 71.88 165 THR A CA 1
ATOM 1318 C C . THR A 1 165 ? 16.178 0.173 -8.339 1.00 71.88 165 THR A C 1
ATOM 1320 O O . THR A 1 165 ? 16.739 -0.578 -7.541 1.00 71.88 165 THR A O 1
ATOM 1323 N N . HIS A 1 166 ? 15.038 0.786 -8.013 1.00 77.25 166 HIS A N 1
ATOM 1324 C CA . HIS A 1 166 ? 14.488 0.787 -6.651 1.00 77.25 166 HIS A CA 1
ATOM 1325 C C . HIS A 1 166 ? 13.681 -0.473 -6.288 1.00 77.25 166 HIS A C 1
ATOM 1327 O O . HIS A 1 166 ? 13.646 -0.927 -5.132 1.00 77.25 166 HIS A O 1
ATOM 1333 N N . ILE A 1 167 ? 13.002 -1.063 -7.271 1.00 84.12 167 ILE A N 1
ATOM 1334 C CA . ILE A 1 167 ? 12.218 -2.292 -7.126 1.00 84.12 167 ILE A CA 1
ATOM 1335 C C . ILE A 1 167 ? 12.554 -3.255 -8.258 1.00 84.12 167 ILE A C 1
ATOM 1337 O O . ILE A 1 167 ? 13.013 -2.839 -9.308 1.00 84.12 167 ILE A O 1
ATOM 1341 N N . SER A 1 168 ? 12.320 -4.553 -8.059 1.00 88.62 168 SER A N 1
ATOM 1342 C CA . SER A 1 168 ? 12.589 -5.529 -9.117 1.00 88.62 168 SER A CA 1
ATOM 1343 C C . SER A 1 168 ? 11.654 -5.339 -10.313 1.00 88.62 168 SER A C 1
ATOM 1345 O O . SER A 1 168 ? 10.467 -5.051 -10.127 1.00 88.62 168 SER A O 1
ATOM 1347 N N . HIS A 1 169 ? 12.147 -5.624 -11.520 1.00 86.88 169 HIS A N 1
ATOM 1348 C CA . HIS A 1 169 ? 11.363 -5.562 -12.757 1.00 86.88 169 HIS A CA 1
ATOM 1349 C C . HIS A 1 169 ? 10.078 -6.404 -12.686 1.00 86.88 169 HIS A C 1
ATOM 1351 O O . HIS A 1 169 ? 9.042 -6.006 -13.210 1.00 86.88 169 HIS A O 1
ATOM 1357 N N . VAL A 1 170 ? 10.100 -7.541 -11.976 1.00 90.31 170 VAL A N 1
ATOM 1358 C CA . VAL A 1 170 ? 8.901 -8.362 -11.723 1.00 90.31 170 VAL A CA 1
ATOM 1359 C C . VAL A 1 170 ? 7.868 -7.593 -10.897 1.00 90.31 170 VAL A C 1
ATOM 1361 O O . VAL A 1 170 ? 6.685 -7.591 -11.228 1.00 90.31 170 VAL A O 1
ATOM 1364 N N . ARG A 1 171 ? 8.301 -6.912 -9.829 1.00 91.56 171 ARG A N 1
ATOM 1365 C CA . ARG A 1 171 ? 7.410 -6.144 -8.950 1.00 91.56 171 ARG A CA 1
ATOM 1366 C C . ARG A 1 171 ? 6.851 -4.921 -9.670 1.00 91.56 171 ARG A C 1
ATOM 1368 O O . ARG A 1 171 ? 5.676 -4.609 -9.492 1.00 91.56 171 ARG A O 1
ATOM 1375 N N . LEU A 1 172 ? 7.667 -4.257 -10.486 1.00 93.50 172 LEU A N 1
ATOM 1376 C CA . LEU A 1 172 ? 7.227 -3.131 -11.305 1.00 93.50 172 LEU A CA 1
ATOM 1377 C C . LEU A 1 172 ? 6.229 -3.585 -12.382 1.00 93.50 172 LEU A C 1
ATOM 1379 O O . LEU A 1 172 ? 5.179 -2.970 -12.535 1.00 93.50 172 LEU A O 1
ATOM 1383 N N . ALA A 1 173 ? 6.478 -4.720 -13.041 1.00 94.44 173 ALA A N 1
ATOM 1384 C CA . ALA A 1 173 ? 5.552 -5.299 -14.011 1.00 94.44 173 ALA A CA 1
ATOM 1385 C C . ALA A 1 173 ? 4.183 -5.627 -13.390 1.00 94.44 173 ALA A C 1
ATOM 1387 O O . ALA A 1 173 ? 3.155 -5.266 -13.956 1.00 94.44 173 ALA A O 1
ATOM 1388 N N . LEU A 1 174 ? 4.143 -6.239 -12.200 1.00 94.38 174 LEU A N 1
ATOM 1389 C CA . LEU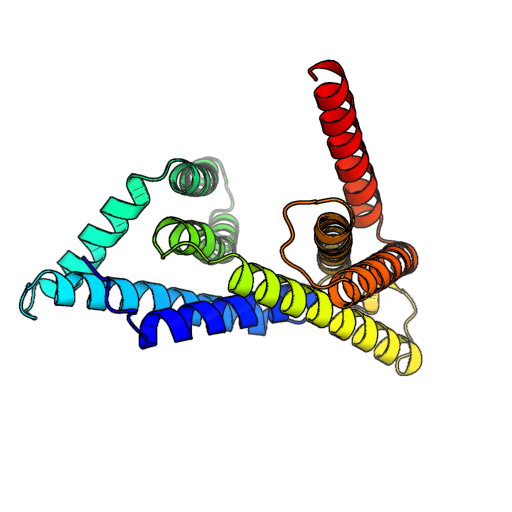 A 1 174 ? 2.882 -6.492 -11.482 1.00 94.38 174 LEU A CA 1
ATOM 1390 C C . LEU A 1 174 ? 2.145 -5.195 -11.114 1.00 94.38 174 LEU A C 1
ATOM 1392 O O . LEU A 1 174 ? 0.919 -5.134 -11.180 1.00 94.38 174 LEU A O 1
ATOM 1396 N N . ASN A 1 175 ? 2.893 -4.151 -10.761 1.00 96.25 175 ASN A N 1
ATOM 1397 C CA . ASN A 1 175 ? 2.358 -2.820 -10.496 1.00 96.25 175 ASN A CA 1
ATOM 1398 C C . ASN A 1 175 ? 1.760 -2.175 -11.765 1.00 96.25 175 ASN A C 1
ATOM 1400 O O . ASN A 1 175 ? 0.666 -1.617 -11.703 1.00 96.25 175 ASN A O 1
ATOM 1404 N N . PHE A 1 176 ? 2.397 -2.321 -12.934 1.00 96.56 176 PHE A N 1
ATOM 1405 C CA . PHE A 1 176 ? 1.800 -1.893 -14.204 1.00 96.56 176 PHE A CA 1
ATOM 1406 C C . PHE A 1 176 ? 0.507 -2.648 -14.512 1.00 96.56 176 PHE A C 1
ATOM 1408 O O . PHE A 1 176 ? -0.484 -2.013 -14.864 1.00 96.56 176 PHE A O 1
ATOM 1415 N N . VAL A 1 177 ? 0.468 -3.969 -14.304 1.00 97.25 177 VAL A N 1
ATOM 1416 C CA . VAL A 1 177 ? -0.764 -4.760 -14.475 1.00 97.25 177 VAL A CA 1
ATOM 1417 C C . VAL A 1 177 ? -1.891 -4.235 -13.581 1.00 97.25 177 VAL A C 1
ATOM 1419 O O . VAL A 1 177 ? -3.002 -4.012 -14.063 1.00 97.25 177 VAL A O 1
ATOM 1422 N N . ALA A 1 178 ? -1.611 -3.966 -12.303 1.00 96.88 178 ALA A N 1
ATOM 1423 C CA . ALA A 1 178 ? -2.589 -3.367 -11.395 1.00 96.88 178 ALA A CA 1
ATOM 1424 C C . ALA A 1 178 ? -3.063 -1.986 -11.885 1.00 96.88 178 ALA A C 1
ATOM 1426 O O . ALA A 1 178 ? -4.266 -1.722 -11.905 1.00 96.88 178 ALA A O 1
ATOM 1427 N N . GLY A 1 179 ? -2.146 -1.132 -12.350 1.00 96.75 179 GLY A N 1
ATOM 1428 C CA . GLY A 1 179 ? -2.466 0.171 -12.938 1.00 96.75 179 GLY A CA 1
ATOM 1429 C C . GLY A 1 179 ? -3.391 0.084 -14.154 1.00 96.75 179 GLY A C 1
ATOM 1430 O O . GLY A 1 179 ? -4.361 0.839 -14.231 1.00 96.75 179 GLY A O 1
ATOM 1431 N N . ILE A 1 180 ? -3.147 -0.870 -15.062 1.00 96.69 180 ILE A N 1
ATOM 1432 C CA . ILE A 1 180 ? -3.985 -1.115 -16.248 1.00 96.69 180 ILE A CA 1
ATOM 1433 C C . ILE A 1 180 ? -5.419 -1.454 -15.827 1.00 96.69 180 ILE A C 1
ATOM 1435 O O . ILE A 1 180 ? -6.371 -0.861 -16.333 1.00 96.69 180 ILE A O 1
ATOM 1439 N N . PHE A 1 181 ? -5.596 -2.370 -14.871 1.00 95.69 181 PHE A N 1
ATOM 1440 C CA . PHE A 1 181 ? -6.935 -2.760 -14.422 1.00 95.69 181 PHE A CA 1
ATOM 1441 C C . PHE A 1 181 ? -7.627 -1.685 -13.583 1.00 95.69 181 PHE A C 1
ATOM 1443 O O . PHE A 1 181 ? -8.841 -1.523 -13.697 1.00 95.69 181 PHE A O 1
ATOM 1450 N N . PHE A 1 182 ? -6.898 -0.912 -12.777 1.00 93.69 182 PHE A N 1
ATOM 1451 C CA . PHE A 1 182 ? -7.483 0.205 -12.031 1.00 93.69 182 PHE A CA 1
ATOM 1452 C C . PHE A 1 182 ? -7.917 1.354 -12.940 1.00 93.69 182 PHE A C 1
ATOM 1454 O O . PHE A 1 182 ? -8.976 1.940 -12.717 1.00 93.69 182 PHE A O 1
ATOM 1461 N N . GLY A 1 183 ? -7.158 1.664 -13.991 1.00 91.88 183 GLY A N 1
ATOM 1462 C CA . GLY A 1 183 ? -7.613 2.623 -14.991 1.00 91.88 183 GLY A CA 1
ATOM 1463 C C . GLY A 1 183 ? -8.758 2.065 -15.849 1.00 91.88 183 GLY A C 1
ATOM 1464 O O . GLY A 1 183 ? -9.749 2.763 -16.068 1.00 91.88 183 GLY A O 1
ATOM 1465 N N . GLY A 1 184 ? -8.714 0.776 -16.205 1.00 90.06 184 GLY A N 1
ATOM 1466 C CA . GLY A 1 184 ? -9.820 0.059 -16.851 1.00 90.06 184 GLY A CA 1
ATOM 1467 C C . GLY A 1 184 ? -11.112 0.067 -16.025 1.00 90.06 184 GLY A C 1
ATOM 1468 O O . GLY A 1 184 ? -12.191 0.304 -16.568 1.00 90.06 184 GLY A O 1
ATOM 1469 N N . TYR A 1 185 ? -11.022 -0.081 -14.699 1.00 89.44 185 TYR A N 1
ATOM 1470 C CA . TYR A 1 185 ? -12.165 0.048 -13.790 1.00 89.44 185 TYR A CA 1
ATOM 1471 C C . TYR A 1 185 ? -12.897 1.383 -13.985 1.00 89.44 185 TYR A C 1
ATOM 1473 O O . TYR A 1 185 ? -14.125 1.402 -14.019 1.00 89.44 185 TYR A O 1
ATOM 1481 N N . TYR A 1 186 ? -12.181 2.491 -14.185 1.00 88.38 186 TYR A N 1
ATOM 1482 C CA . TYR A 1 186 ? -12.809 3.795 -14.419 1.00 88.38 186 TYR A CA 1
ATOM 1483 C C . TYR A 1 186 ? -13.415 3.971 -15.811 1.00 88.38 186 TYR A C 1
ATOM 1485 O O . TYR A 1 186 ? -14.329 4.785 -15.969 1.00 88.38 186 TYR A O 1
ATOM 1493 N N . LEU A 1 187 ? -12.932 3.223 -16.804 1.00 85.31 187 LEU A N 1
ATOM 1494 C CA . LEU A 1 187 ? -13.499 3.223 -18.151 1.00 85.31 187 LEU A CA 1
ATOM 1495 C C . LEU A 1 187 ? -14.804 2.424 -18.214 1.00 85.31 187 LEU A C 1
ATOM 1497 O O . LEU A 1 187 ? -15.774 2.890 -18.809 1.00 85.31 187 LEU A O 1
ATOM 1501 N N . PHE A 1 188 ? -14.843 1.252 -17.573 1.00 81.62 188 PHE A N 1
ATOM 1502 C CA . PHE A 1 188 ? -15.943 0.294 -17.728 1.00 81.62 188 PHE A CA 1
ATOM 1503 C C . PHE A 1 188 ? -16.959 0.299 -16.576 1.00 81.62 188 PHE A C 1
ATOM 1505 O O . PHE A 1 188 ? -18.088 -0.159 -16.747 1.00 81.62 188 PHE A O 1
ATOM 1512 N N . SER A 1 189 ? -16.613 0.825 -15.396 1.00 75.50 189 SER A N 1
ATOM 1513 C CA . SER A 1 189 ? -17.540 0.869 -14.261 1.00 75.50 189 SER A CA 1
ATOM 1514 C C . SER A 1 189 ? -18.436 2.108 -14.305 1.00 75.50 189 SER A C 1
ATOM 1516 O O . SER A 1 189 ? -18.005 3.229 -14.023 1.00 75.50 189 SER A O 1
ATOM 1518 N N . GLY A 1 190 ? -19.736 1.902 -14.540 1.00 64.44 190 GLY A N 1
ATOM 1519 C CA . GLY A 1 190 ? -20.760 2.949 -14.410 1.00 64.44 190 GLY A CA 1
ATOM 1520 C C . GLY A 1 190 ? -20.899 3.523 -12.990 1.00 64.44 190 GLY A C 1
ATOM 1521 O O . GLY A 1 190 ? -21.486 4.586 -12.814 1.00 64.44 190 GLY A O 1
ATOM 1522 N N . LYS A 1 191 ? -20.319 2.859 -11.978 1.00 64.56 191 LYS A N 1
ATOM 1523 C CA . LYS A 1 191 ? -20.333 3.287 -10.568 1.00 64.56 191 LYS A CA 1
ATOM 1524 C C . LYS A 1 191 ? -19.273 4.345 -10.240 1.00 64.56 191 LYS A C 1
ATOM 1526 O O . LYS A 1 191 ? -19.284 4.905 -9.146 1.00 64.56 191 LYS A O 1
ATOM 1531 N N . ALA A 1 192 ? -18.343 4.618 -11.155 1.00 64.62 192 ALA A N 1
ATOM 1532 C CA . ALA A 1 192 ? -17.303 5.612 -10.938 1.00 64.62 192 ALA A CA 1
ATOM 1533 C C . ALA A 1 192 ? -17.874 7.037 -11.026 1.00 64.62 192 ALA A C 1
ATOM 1535 O O . ALA A 1 192 ? -18.187 7.530 -12.115 1.00 64.62 192 ALA A O 1
ATOM 1536 N N . THR A 1 193 ? -17.943 7.725 -9.883 1.00 68.69 193 THR A N 1
ATOM 1537 C CA . THR A 1 193 ? -18.328 9.143 -9.747 1.00 68.69 193 THR A CA 1
ATOM 1538 C C . THR A 1 193 ? -17.208 10.091 -10.210 1.00 68.69 193 THR A C 1
ATOM 1540 O O . THR A 1 193 ? -16.776 10.969 -9.462 1.00 68.69 193 THR A O 1
ATOM 1543 N N . LEU A 1 194 ? -16.659 9.864 -11.404 1.00 77.94 194 LEU A N 1
ATOM 1544 C CA . LEU A 1 194 ? -15.576 10.662 -11.984 1.00 77.94 194 LEU A CA 1
ATOM 1545 C C . LEU A 1 194 ? -16.076 11.543 -13.125 1.00 77.94 194 LEU A C 1
ATOM 1547 O O . LEU A 1 194 ? -17.004 11.171 -13.848 1.00 77.94 194 LEU A O 1
ATOM 1551 N N . SER A 1 195 ? -15.409 12.682 -13.321 1.00 84.62 195 SER A N 1
ATOM 1552 C CA . SER A 1 195 ? -15.647 13.539 -14.481 1.00 84.62 195 SER A CA 1
ATOM 1553 C C . SER A 1 195 ? -15.187 12.855 -15.774 1.00 84.62 195 SER A C 1
ATOM 1555 O O . SER A 1 195 ? -14.307 11.989 -15.766 1.00 84.62 195 SER A O 1
ATOM 1557 N N . ARG A 1 196 ? -15.758 13.261 -16.917 1.00 86.31 196 ARG A N 1
ATOM 1558 C CA . ARG A 1 196 ? -15.380 12.715 -18.235 1.00 86.31 196 ARG A CA 1
ATOM 1559 C C . ARG A 1 196 ? -13.874 12.861 -18.502 1.00 86.31 196 ARG A C 1
ATOM 1561 O O . ARG A 1 196 ? -13.261 11.922 -18.996 1.00 86.31 196 ARG A O 1
ATOM 1568 N N . TRP A 1 197 ? -13.275 13.983 -18.097 1.00 88.12 197 TRP A N 1
ATOM 1569 C CA . TRP A 1 197 ? -11.832 14.220 -18.212 1.00 88.12 197 TRP A CA 1
ATOM 1570 C C . TRP A 1 197 ? -10.997 13.213 -17.411 1.00 88.12 197 TRP A C 1
ATOM 1572 O O . TRP A 1 197 ? -10.063 12.623 -17.943 1.00 88.12 197 TRP A O 1
ATOM 1582 N N . GLN A 1 198 ? -11.368 12.948 -16.155 1.00 89.56 198 GLN A N 1
ATOM 1583 C CA . GLN A 1 198 ? -10.661 11.983 -15.305 1.00 89.56 198 GLN A CA 1
ATOM 1584 C C . GLN A 1 198 ? -10.677 10.565 -15.892 1.00 89.56 198 GLN A C 1
ATOM 1586 O O . GLN A 1 198 ? -9.683 9.850 -15.785 1.00 89.56 198 GLN A O 1
ATOM 1591 N N . ARG A 1 199 ? -11.773 10.165 -16.551 1.00 90.19 199 ARG A N 1
ATOM 1592 C CA . ARG A 1 199 ? -11.853 8.869 -17.245 1.00 90.19 199 ARG A CA 1
ATOM 1593 C C . ARG A 1 199 ? -10.906 8.797 -18.443 1.00 90.19 199 ARG A C 1
ATOM 1595 O O . ARG A 1 199 ? -10.238 7.784 -18.613 1.00 90.19 199 ARG A O 1
ATOM 1602 N N . ILE A 1 200 ? -10.815 9.871 -19.231 1.00 91.75 200 ILE A N 1
ATOM 1603 C CA . ILE A 1 200 ? -9.881 9.958 -20.365 1.00 91.75 200 ILE A CA 1
ATOM 1604 C C . ILE A 1 200 ? -8.438 9.845 -19.867 1.00 91.75 200 ILE A C 1
ATOM 1606 O O . ILE A 1 200 ? -7.685 9.021 -20.377 1.00 91.75 200 ILE A O 1
ATOM 1610 N N . VAL A 1 201 ? -8.074 10.602 -18.825 1.00 94.25 201 VAL A N 1
ATOM 1611 C CA . VAL A 1 201 ? -6.738 10.528 -18.211 1.00 94.25 201 VAL A CA 1
ATOM 1612 C C . VAL A 1 201 ? -6.432 9.107 -17.729 1.00 94.25 201 VAL A C 1
ATOM 1614 O O . VAL A 1 201 ? -5.378 8.570 -18.055 1.00 94.25 201 VAL A O 1
ATOM 1617 N N . ALA A 1 202 ? -7.355 8.461 -17.010 1.00 93.44 202 ALA A N 1
ATOM 1618 C CA . ALA A 1 202 ? -7.167 7.086 -16.547 1.00 93.44 202 ALA A CA 1
ATOM 1619 C C . ALA A 1 202 ? -6.987 6.086 -17.708 1.00 93.44 202 ALA A C 1
ATOM 1621 O O . ALA A 1 202 ? -6.167 5.172 -17.610 1.00 93.44 202 ALA A O 1
ATOM 1622 N N . GLY A 1 203 ? -7.709 6.273 -18.817 1.00 94.31 203 GLY A N 1
ATOM 1623 C CA . GLY A 1 203 ? -7.558 5.452 -20.018 1.00 94.31 203 GLY A CA 1
ATOM 1624 C C . GLY A 1 203 ? -6.208 5.634 -20.710 1.00 94.31 203 GLY A C 1
ATOM 1625 O O . GLY A 1 203 ? -5.559 4.642 -21.036 1.00 94.31 203 GLY A O 1
ATOM 1626 N N . LEU A 1 204 ? -5.743 6.877 -20.861 1.00 96.12 204 LEU A N 1
ATOM 1627 C CA . LEU A 1 204 ? -4.418 7.173 -21.418 1.00 96.12 204 LEU A CA 1
ATOM 1628 C C . LEU A 1 204 ? -3.300 6.567 -20.563 1.00 96.12 204 LEU A C 1
ATOM 1630 O O . LEU A 1 204 ? -2.400 5.924 -21.100 1.00 96.12 204 LEU A O 1
ATOM 1634 N N . LEU A 1 205 ? -3.396 6.695 -19.235 1.00 97.06 205 LEU A N 1
ATOM 1635 C CA . LEU A 1 205 ? -2.453 6.067 -18.306 1.00 97.06 205 LEU A CA 1
ATOM 1636 C C . LEU A 1 205 ? -2.474 4.538 -18.424 1.00 97.06 205 LEU A C 1
ATOM 1638 O O . LEU A 1 205 ? -1.420 3.914 -18.450 1.00 97.06 205 LEU A O 1
ATOM 1642 N N . SER A 1 206 ? -3.653 3.927 -18.568 1.00 96.12 206 SER A N 1
ATOM 1643 C CA . SER A 1 206 ? -3.767 2.471 -18.761 1.00 96.12 206 SER A CA 1
ATOM 1644 C C . SER A 1 206 ? -3.076 2.008 -20.042 1.00 96.12 206 SER A C 1
ATOM 1646 O O . SER A 1 206 ? -2.342 1.022 -20.020 1.00 96.12 206 SER A O 1
ATOM 1648 N N . GLY A 1 207 ? -3.278 2.728 -21.150 1.00 96.50 207 GLY A N 1
ATOM 1649 C CA . GLY A 1 207 ? -2.598 2.447 -22.416 1.00 96.50 207 GLY A CA 1
ATOM 1650 C C . GLY A 1 207 ? -1.080 2.594 -22.301 1.00 96.50 207 GLY A C 1
ATOM 1651 O O . GLY A 1 207 ? -0.340 1.728 -22.763 1.00 96.50 207 GLY A O 1
ATOM 1652 N N . TRP A 1 208 ? -0.617 3.638 -21.609 1.00 97.25 208 TRP A N 1
ATOM 1653 C CA . TRP A 1 208 ? 0.802 3.849 -21.318 1.00 97.25 208 TRP A CA 1
ATOM 1654 C C . TRP A 1 208 ? 1.412 2.703 -20.499 1.00 97.25 208 TRP A C 1
ATOM 1656 O O . TRP A 1 208 ? 2.471 2.188 -20.851 1.00 97.25 208 TRP A O 1
ATOM 1666 N N . PHE A 1 209 ? 0.732 2.246 -19.445 1.00 96.56 209 PHE A N 1
ATOM 1667 C CA . PHE A 1 209 ? 1.206 1.128 -18.621 1.00 96.56 209 PHE A CA 1
ATOM 1668 C C . PHE A 1 209 ? 1.216 -0.200 -19.374 1.00 96.56 209 PHE A C 1
ATOM 1670 O O . PHE A 1 209 ? 2.119 -1.006 -19.161 1.00 96.56 209 PHE A O 1
ATOM 1677 N N . LEU A 1 210 ? 0.262 -0.423 -20.282 1.00 96.12 210 LEU A N 1
ATOM 1678 C CA . LEU A 1 210 ? 0.271 -1.593 -21.158 1.00 96.12 210 LEU A CA 1
ATOM 1679 C C . LEU A 1 210 ? 1.475 -1.575 -22.105 1.00 96.12 210 LEU A C 1
ATOM 1681 O O . LEU A 1 210 ? 2.162 -2.586 -22.240 1.00 96.12 210 LEU A O 1
ATOM 1685 N N . PHE A 1 211 ? 1.762 -0.423 -22.715 1.00 95.44 211 PHE A N 1
ATO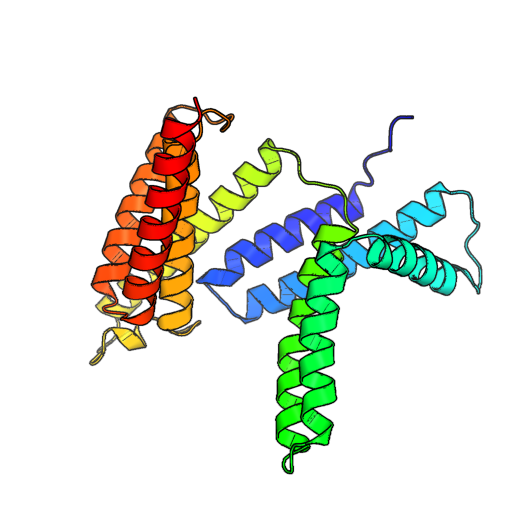M 1686 C CA . PHE A 1 211 ? 2.965 -0.243 -23.526 1.00 95.44 211 PHE A CA 1
ATOM 1687 C C . PHE A 1 211 ? 4.233 -0.541 -22.710 1.00 95.44 211 PHE A C 1
ATOM 1689 O O . PHE A 1 211 ? 5.063 -1.346 -23.135 1.00 95.44 211 PHE A O 1
ATOM 1696 N N . PHE A 1 212 ? 4.347 0.027 -21.507 1.00 93.31 212 PHE A N 1
ATOM 1697 C CA . PHE A 1 212 ? 5.495 -0.185 -20.624 1.00 93.31 212 PHE A CA 1
ATOM 1698 C C . PHE A 1 212 ? 5.677 -1.641 -20.194 1.00 93.31 212 PHE A C 1
ATOM 1700 O O . PHE A 1 212 ? 6.801 -2.140 -20.148 1.00 93.31 212 PHE A O 1
ATOM 1707 N N . LEU A 1 213 ? 4.580 -2.345 -19.913 1.00 94.00 213 LEU A N 1
ATOM 1708 C CA . LEU A 1 213 ? 4.606 -3.759 -19.550 1.00 94.00 213 LEU A CA 1
ATOM 1709 C C . LEU A 1 213 ? 5.246 -4.615 -20.6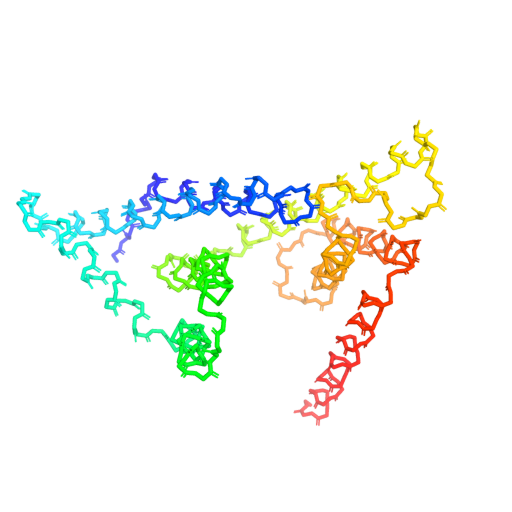53 1.00 94.00 213 LEU A C 1
ATOM 1711 O O . LEU A 1 213 ? 6.064 -5.490 -20.362 1.00 94.00 213 LEU A O 1
ATOM 1715 N N . ILE A 1 214 ? 4.889 -4.347 -21.913 1.00 92.62 214 ILE A N 1
ATOM 1716 C CA . ILE A 1 214 ? 5.449 -5.032 -23.085 1.00 92.62 214 ILE A CA 1
ATOM 1717 C C . ILE A 1 214 ? 6.906 -4.608 -23.297 1.00 92.62 214 ILE A C 1
ATOM 1719 O O . ILE A 1 214 ? 7.768 -5.461 -23.518 1.00 92.62 214 ILE A O 1
ATOM 1723 N N . PHE A 1 215 ? 7.194 -3.309 -23.169 1.00 89.56 215 PHE A N 1
ATOM 1724 C CA . PHE A 1 215 ? 8.536 -2.747 -23.307 1.00 89.56 215 PHE A CA 1
ATOM 1725 C C . PHE A 1 215 ? 9.541 -3.385 -22.336 1.00 89.56 215 PHE A C 1
ATOM 1727 O O . PHE A 1 215 ? 10.638 -3.757 -22.746 1.00 89.56 215 PHE A O 1
ATOM 1734 N N . MET A 1 216 ? 9.146 -3.608 -21.077 1.00 85.44 216 MET A N 1
ATOM 1735 C CA . MET A 1 216 ? 9.987 -4.249 -20.058 1.00 85.44 216 MET A CA 1
ATOM 1736 C C . MET A 1 216 ? 10.259 -5.744 -20.300 1.00 85.44 216 MET A C 1
ATOM 1738 O O . MET A 1 216 ? 11.052 -6.338 -19.570 1.00 85.44 216 MET A O 1
ATOM 1742 N N . LYS A 1 217 ? 9.594 -6.383 -21.277 1.00 86.62 217 LYS A N 1
ATOM 1743 C CA . LYS A 1 217 ? 9.750 -7.812 -21.619 1.00 86.62 217 LYS A CA 1
ATOM 1744 C C . LYS A 1 217 ? 9.704 -8.747 -20.400 1.00 86.62 217 LYS A C 1
ATOM 1746 O O . LYS A 1 217 ? 10.462 -9.713 -20.318 1.00 86.62 217 LYS A O 1
ATOM 1751 N N . SER A 1 218 ? 8.816 -8.462 -19.444 1.00 88.00 218 SER A N 1
ATOM 1752 C CA . SER A 1 218 ? 8.643 -9.258 -18.223 1.00 88.00 218 SER A CA 1
ATOM 1753 C C . SER A 1 218 ? 7.632 -10.391 -18.454 1.00 88.00 218 SER A C 1
ATOM 1755 O O . SER A 1 218 ? 6.432 -10.108 -18.546 1.00 88.00 218 SER A O 1
ATOM 1757 N N . PRO A 1 219 ? 8.055 -11.674 -18.514 1.00 89.44 219 PRO A N 1
ATOM 1758 C CA . PRO A 1 219 ? 7.138 -12.783 -18.786 1.00 89.44 219 PRO A CA 1
ATOM 1759 C C . PRO A 1 219 ? 6.059 -12.905 -17.711 1.00 89.44 219 PRO A C 1
ATOM 1761 O O . PRO A 1 219 ? 4.883 -13.062 -18.025 1.00 89.44 219 PRO A O 1
ATOM 1764 N N . THR A 1 220 ? 6.439 -12.748 -16.439 1.00 91.31 220 THR A N 1
ATOM 1765 C CA . THR A 1 220 ? 5.514 -12.814 -15.301 1.00 91.31 220 THR A CA 1
ATOM 1766 C C . THR A 1 220 ? 4.412 -11.765 -15.409 1.00 91.31 220 THR A C 1
ATOM 1768 O O . THR A 1 220 ? 3.245 -12.077 -15.190 1.00 91.31 220 THR A O 1
ATOM 1771 N N . GLY A 1 221 ? 4.760 -10.529 -15.781 1.00 91.81 221 GLY A N 1
ATOM 1772 C CA . GLY A 1 221 ? 3.782 -9.456 -15.947 1.00 91.81 221 GLY A CA 1
ATOM 1773 C C . GLY A 1 221 ? 2.783 -9.744 -17.067 1.00 91.81 221 GLY A C 1
ATOM 1774 O O . GLY A 1 221 ? 1.577 -9.606 -16.871 1.00 91.81 221 GLY A O 1
ATOM 1775 N N . ILE A 1 222 ? 3.276 -10.214 -18.216 1.00 93.88 222 ILE A N 1
ATOM 1776 C CA . ILE A 1 222 ? 2.442 -10.566 -19.372 1.00 93.88 222 ILE A CA 1
ATOM 1777 C C . ILE A 1 222 ? 1.501 -11.729 -19.031 1.00 93.88 222 ILE A C 1
ATOM 1779 O O . ILE A 1 222 ? 0.301 -11.643 -19.291 1.00 93.88 222 ILE A O 1
ATOM 1783 N N . ILE A 1 223 ? 2.013 -12.787 -18.394 1.00 95.94 223 ILE A N 1
ATOM 1784 C CA . ILE A 1 223 ? 1.208 -13.944 -17.977 1.00 95.94 223 ILE A CA 1
ATOM 1785 C C . ILE A 1 223 ? 0.087 -13.504 -17.030 1.00 95.94 223 ILE A C 1
ATOM 1787 O O . ILE A 1 223 ? -1.074 -13.850 -17.247 1.00 95.94 223 ILE A O 1
ATOM 1791 N N . VAL A 1 224 ? 0.401 -12.702 -16.008 1.00 95.81 224 VAL A N 1
ATOM 1792 C CA . VAL A 1 224 ? -0.601 -12.228 -15.040 1.00 95.81 224 VAL A CA 1
ATOM 1793 C C . VAL A 1 224 ? -1.641 -11.325 -15.707 1.00 95.81 224 VAL A C 1
ATOM 1795 O O . VAL A 1 224 ? -2.830 -11.442 -15.398 1.00 95.81 224 VAL A O 1
ATOM 1798 N N . PHE A 1 225 ? -1.238 -10.470 -16.650 1.00 96.19 225 PHE A N 1
ATOM 1799 C CA . PHE A 1 225 ? -2.166 -9.651 -17.431 1.00 96.19 225 PHE A CA 1
ATOM 1800 C C . PHE A 1 225 ? -3.154 -10.504 -18.241 1.00 96.19 225 PHE A C 1
ATOM 1802 O O . PHE A 1 225 ? -4.365 -10.281 -18.161 1.00 96.19 225 PHE A O 1
ATOM 1809 N N . ILE A 1 226 ? -2.658 -11.511 -18.968 1.00 96.44 226 ILE A N 1
ATOM 1810 C CA . ILE A 1 226 ? -3.487 -12.416 -19.778 1.00 96.44 226 ILE A CA 1
ATOM 1811 C C . ILE A 1 226 ? -4.447 -13.208 -18.888 1.00 96.44 226 ILE A C 1
ATOM 1813 O O . ILE A 1 226 ? -5.648 -13.241 -19.161 1.00 96.44 226 ILE A O 1
ATOM 1817 N N . LEU A 1 227 ? -3.946 -13.803 -17.800 1.00 96.62 227 LEU A N 1
ATOM 1818 C CA . LEU A 1 227 ? -4.765 -14.580 -16.867 1.00 96.62 227 LEU A CA 1
ATOM 1819 C C . LEU A 1 227 ? -5.883 -13.729 -16.262 1.00 96.62 227 LEU A C 1
ATOM 1821 O O . LEU A 1 227 ? -7.046 -14.123 -16.297 1.00 96.62 227 LEU A O 1
ATOM 1825 N N . THR A 1 228 ? -5.552 -12.537 -15.764 1.00 94.50 228 THR A N 1
ATOM 1826 C CA . THR A 1 228 ? -6.537 -11.644 -15.137 1.00 94.50 228 THR A CA 1
ATOM 1827 C C . THR A 1 228 ? -7.585 -11.182 -16.150 1.00 94.50 228 THR A C 1
ATOM 1829 O O . THR A 1 228 ? -8.777 -11.210 -15.851 1.00 94.50 228 THR A O 1
ATOM 1832 N N . THR A 1 229 ? -7.168 -10.823 -17.369 1.00 93.56 229 THR A N 1
ATOM 1833 C CA . THR A 1 229 ? -8.091 -10.431 -18.448 1.00 93.56 229 THR A CA 1
ATOM 1834 C C . THR A 1 229 ? -9.036 -11.576 -18.806 1.00 93.56 229 THR A C 1
ATOM 1836 O O . THR A 1 229 ? -10.241 -11.365 -18.916 1.00 93.56 229 THR A O 1
ATOM 1839 N N . THR A 1 230 ? -8.508 -12.796 -18.917 1.00 93.38 230 THR A N 1
ATOM 1840 C CA . THR A 1 230 ? -9.285 -14.003 -19.231 1.00 93.38 230 THR A CA 1
ATOM 1841 C C . THR A 1 230 ? -10.321 -14.292 -18.145 1.00 93.38 230 THR A C 1
ATOM 1843 O O . THR A 1 230 ? -11.496 -14.494 -18.446 1.00 93.38 230 THR A O 1
ATOM 1846 N N . ILE A 1 231 ? -9.922 -14.241 -16.871 1.00 93.62 231 ILE A N 1
ATOM 1847 C CA . ILE A 1 231 ? -10.827 -14.447 -15.731 1.00 93.62 231 ILE A CA 1
ATOM 1848 C C . ILE A 1 231 ? -11.942 -13.394 -15.725 1.00 93.62 231 ILE A C 1
ATOM 1850 O O . ILE A 1 231 ? -13.115 -13.741 -15.591 1.00 93.62 231 ILE A O 1
ATOM 1854 N N . LEU A 1 232 ? -11.601 -12.114 -15.902 1.00 90.56 232 LEU A N 1
ATOM 1855 C CA . LEU A 1 232 ? -12.590 -11.034 -15.938 1.00 90.56 232 LEU A CA 1
ATOM 1856 C C . LEU A 1 232 ? -13.552 -11.176 -17.119 1.00 90.56 232 LEU A C 1
ATOM 1858 O O . LEU A 1 232 ? -14.749 -10.943 -16.952 1.00 90.56 232 LEU A O 1
ATOM 1862 N N . PHE A 1 233 ? -13.053 -11.598 -18.282 1.00 90.56 233 PHE A N 1
ATOM 1863 C CA . PHE A 1 233 ? -13.878 -11.888 -19.449 1.00 90.56 233 PHE A CA 1
ATOM 1864 C C . PHE A 1 233 ? -14.890 -13.001 -19.156 1.00 90.56 233 PHE A C 1
ATOM 1866 O O . PHE A 1 233 ? -16.080 -12.800 -19.384 1.00 90.56 233 PHE A O 1
ATOM 1873 N N . PHE A 1 234 ? -14.457 -14.127 -18.577 1.00 92.31 234 PHE A N 1
ATOM 1874 C CA . PHE A 1 234 ? -15.366 -15.214 -18.201 1.00 92.31 234 PHE A CA 1
ATOM 1875 C C . PHE A 1 234 ? -16.404 -14.777 -17.164 1.00 92.31 234 PHE A C 1
ATOM 1877 O O . PHE A 1 234 ? -17.585 -15.068 -17.329 1.00 92.31 234 PHE A O 1
ATOM 1884 N N . ILE A 1 235 ? -16.001 -14.034 -16.128 1.00 89.44 235 ILE A N 1
ATOM 1885 C CA . ILE A 1 235 ? -16.938 -13.507 -15.123 1.00 89.44 235 ILE A CA 1
ATOM 1886 C C . ILE A 1 235 ? -17.988 -12.605 -15.782 1.00 89.44 235 ILE A C 1
ATOM 1888 O O . ILE A 1 235 ? -19.173 -12.699 -15.461 1.00 89.44 235 ILE A O 1
ATOM 1892 N N . TYR A 1 236 ? -17.573 -11.732 -16.701 1.00 86.12 236 TYR A N 1
ATOM 1893 C CA . TYR A 1 236 ? -18.489 -10.827 -17.388 1.00 86.12 236 TYR A CA 1
ATOM 1894 C C . TYR A 1 236 ? -19.420 -11.573 -18.354 1.00 86.12 236 TYR A C 1
ATOM 1896 O O . TYR A 1 236 ? -20.622 -11.317 -18.353 1.00 86.12 236 TYR A O 1
ATOM 1904 N N . ALA A 1 237 ? -18.896 -12.545 -19.105 1.00 88.19 237 ALA A N 1
ATOM 1905 C CA . ALA A 1 237 ? -19.675 -13.392 -20.004 1.00 88.19 237 ALA A CA 1
ATOM 1906 C C . ALA A 1 237 ? -20.743 -14.205 -19.251 1.00 88.19 237 ALA A C 1
ATOM 1908 O O . ALA A 1 237 ? -21.904 -14.216 -19.655 1.00 88.19 237 ALA A O 1
ATOM 1909 N N . LEU A 1 238 ? -20.383 -14.816 -18.115 1.00 88.75 238 LEU A N 1
ATOM 1910 C CA . LEU A 1 238 ? -21.326 -15.555 -17.267 1.00 88.75 238 LEU A CA 1
ATOM 1911 C C . LEU A 1 238 ? -22.391 -14.641 -16.654 1.00 88.75 238 LEU A C 1
ATOM 1913 O O . LEU A 1 238 ? -23.548 -15.032 -16.532 1.00 88.75 238 LEU A O 1
ATOM 1917 N N . LYS A 1 239 ? -22.026 -13.408 -16.291 1.00 84.44 239 LYS A N 1
ATOM 1918 C CA . LYS A 1 239 ? -22.979 -12.438 -15.746 1.00 84.44 239 LYS A CA 1
ATOM 1919 C C . LYS A 1 239 ? -24.004 -11.981 -16.786 1.00 84.44 239 LYS A C 1
ATOM 1921 O O . LYS A 1 239 ? -25.166 -11.803 -16.436 1.00 84.44 239 LYS A O 1
ATOM 1926 N N . ILE A 1 240 ? -23.594 -11.821 -18.047 1.00 77.06 240 ILE A N 1
ATOM 1927 C CA . ILE A 1 240 ? -24.513 -11.504 -19.151 1.00 77.06 240 ILE A CA 1
ATOM 1928 C C . ILE A 1 240 ? -25.538 -12.626 -19.347 1.00 77.06 240 ILE A C 1
ATOM 1930 O O . ILE A 1 240 ? -26.699 -12.333 -19.581 1.00 77.06 240 ILE A O 1
ATOM 1934 N N . GLN A 1 241 ? -25.149 -13.895 -19.194 1.00 61.53 241 GLN A N 1
ATOM 1935 C CA . GLN A 1 241 ? -26.078 -15.027 -19.337 1.00 61.53 241 GLN A CA 1
ATOM 1936 C C . GLN A 1 241 ? -27.124 -15.133 -18.214 1.00 61.53 241 GLN A C 1
ATOM 1938 O O . GLN A 1 241 ? -28.100 -15.860 -18.364 1.00 61.53 241 GLN A O 1
ATOM 1943 N N . GLN A 1 242 ? -26.920 -14.445 -17.088 1.00 55.16 242 GLN A N 1
ATOM 1944 C CA . GLN A 1 242 ? -27.834 -14.450 -15.938 1.00 55.16 242 GLN A CA 1
ATOM 1945 C C . GLN A 1 242 ? -28.773 -13.234 -15.889 1.00 55.16 242 GLN A C 1
ATOM 1947 O O . GLN A 1 242 ? -29.572 -13.141 -14.957 1.00 55.16 242 GLN A O 1
ATOM 1952 N N . THR A 1 243 ? -28.648 -12.291 -16.830 1.00 51.47 243 THR A N 1
ATOM 1953 C CA . THR A 1 243 ? -29.461 -11.062 -16.897 1.00 51.47 243 THR A CA 1
ATOM 1954 C C . THR A 1 243 ? -30.449 -11.156 -18.049 1.00 51.47 243 THR A C 1
ATOM 1956 O O . THR A 1 243 ? -31.599 -10.710 -17.857 1.00 51.47 243 THR A O 1
#

Foldseek 3Di:
DDDPPPPPLVVLCLVLLLQCLLCQQAAPVSVVVSLVSLVVSLLVVLLVVVVVVVDDDDDCSSVNSVVVLVVQQVVDPQLVVVVVVLVVLVVVCVVDPCNVVSVVVSVVCVSVSSVSSSCRRDDDDDLVSVVVSLVSNLVSLVVSVVQLVVCVVPDPDPASQPSRPRDGLLSNLQSLLVLLVSLVCLQPPPPRPDDPVVNVVSNVSNVVSVVVSVVSVDPNSVVVNVVVVVVVVVVVVVVVVVD

Mean predicted aligned error: 6.84 Å

pLDDT: mean 87.19, std 9.98, range [35.94, 97.69]